Protein AF-A0A819JIV9-F1 (afdb_monomer_lite)

pLDDT: mean 81.27, std 14.87, range [26.72, 97.31]

Secondary structure (DSSP, 8-state):
------EEEEEES-GGGHHHHHHTT-SEEEETT-HHHHHHTTT-EEEEEE---S---HHHHHTTEEEEEEEEE-S--SSPPP--HHHHHHH--EEEE--S--HHHHHHHHHHHHHHT---------S-HHHHHHHHHHHHTT--SS-------SS---TTS-HHHHHHIIIIIHHHHHHHHHTT--TT-EEEEES--HHHHHHHHH--

Foldseek 3Di:
DQQQFAQEEEEECDPVCVVVLVVLPHPYYHHPVDPVRLVVQFQPFQEEEEADQEDDAVQSVLRNHHQQHEYEYAHHHPDDHDHDPVSCVPRVYHYYYFFFDDLVLLQVLLVLCQVQVPFQDEDEDDPDPVRVVVVVVCVVVCNGSHDYDDDDDPHDHPPSYDRRRSGVCRGLVRSLSVVCVVVVRINHGHYYYYPSSSNNSNCRSNRD

Radius of gyration: 17.16 Å; chains: 1; bounding box: 44×37×49 Å

Sequence (208 aa):
GVAMGAHVTVISTSESKRDDATKLGAKAFLVSKDAEQLKGAENSFDFIIDTVSAQHDVAAMINLLAFQGVYCMVGAPPKPAEIPSFVLLFKRPIITGSLIGGMKETQEMLDFCGKHEITCEIEKIEAIPEQINVAYDRTLKSDVKYRFVREYFICKVPKNLPLDAAAPLLCAGITTYSPLRQHNVGKNTYMGVIGLGHMAVKFGVAMG

Structure (mmCIF, N/CA/C/O backbone):
data_AF-A0A819JIV9-F1
#
_entry.id   AF-A0A819JIV9-F1
#
loop_
_atom_site.group_PDB
_atom_site.id
_atom_site.type_symbol
_atom_site.label_atom_id
_atom_site.label_alt_id
_atom_site.label_comp_id
_atom_site.label_asym_id
_atom_site.label_entity_id
_atom_site.label_seq_id
_atom_site.pdbx_PDB_ins_code
_atom_site.Cartn_x
_atom_site.Cartn_y
_atom_site.Cartn_z
_atom_site.occupancy
_atom_site.B_iso_or_equiv
_atom_site.auth_seq_id
_atom_site.auth_comp_id
_atom_site.auth_asym_id
_atom_site.auth_atom_id
_atom_site.pdbx_PDB_model_num
ATOM 1 N N . GLY A 1 1 ? -12.177 -1.157 -19.712 1.00 26.72 1 GLY A N 1
ATOM 2 C CA . GLY A 1 1 ? -13.427 -1.454 -18.983 1.00 26.72 1 GLY A CA 1
ATOM 3 C C . GLY A 1 1 ? -13.182 -1.165 -17.524 1.00 26.72 1 GLY A C 1
ATOM 4 O O . GLY A 1 1 ? -12.170 -1.624 -17.020 1.00 26.72 1 GLY A O 1
ATOM 5 N N . VAL A 1 2 ? -14.012 -0.330 -16.901 1.00 27.16 2 VAL A N 1
ATOM 6 C CA . VAL A 1 2 ? -13.810 0.185 -15.536 1.00 27.16 2 VAL A CA 1
ATOM 7 C C . VAL A 1 2 ? -13.791 -0.992 -14.550 1.00 27.16 2 VAL A C 1
ATOM 9 O O . VAL A 1 2 ? -14.829 -1.610 -14.331 1.00 27.16 2 VAL A O 1
ATOM 12 N N . ALA A 1 3 ? -12.615 -1.347 -14.023 1.00 35.81 3 ALA A N 1
ATOM 13 C CA . ALA A 1 3 ? -12.489 -2.328 -12.947 1.00 35.81 3 ALA A CA 1
ATOM 14 C C . ALA A 1 3 ? -13.074 -1.703 -11.672 1.00 35.81 3 ALA A C 1
ATOM 16 O O . ALA A 1 3 ? -12.710 -0.585 -11.306 1.00 35.81 3 ALA A O 1
ATOM 17 N N . MET A 1 4 ? -14.050 -2.367 -11.059 1.00 48.34 4 MET A N 1
ATOM 18 C CA . MET A 1 4 ? -14.807 -1.856 -9.913 1.00 48.34 4 MET A CA 1
ATOM 19 C C . MET A 1 4 ? -14.443 -2.657 -8.658 1.00 48.34 4 MET A C 1
ATOM 21 O O . MET A 1 4 ? -15.330 -3.163 -7.966 1.00 48.34 4 MET A O 1
ATOM 25 N N . GLY A 1 5 ? -13.140 -2.732 -8.370 1.00 67.31 5 GLY A N 1
ATOM 26 C CA . GLY A 1 5 ? -12.563 -3.293 -7.151 1.00 67.31 5 GLY A CA 1
ATOM 27 C C . GLY A 1 5 ? -12.555 -2.326 -5.975 1.00 67.31 5 GLY A C 1
ATOM 28 O O . GLY A 1 5 ? -13.180 -1.265 -6.045 1.00 67.31 5 GLY A O 1
ATOM 29 N N . ALA A 1 6 ? -11.920 -2.748 -4.878 1.00 80.44 6 ALA A N 1
ATOM 30 C CA . ALA A 1 6 ? -11.956 -2.182 -3.525 1.00 80.44 6 ALA A CA 1
ATOM 31 C C . ALA A 1 6 ? -12.114 -0.649 -3.431 1.00 80.44 6 ALA A C 1
ATOM 33 O O . ALA A 1 6 ? -11.694 0.133 -4.290 1.00 80.44 6 ALA A O 1
ATOM 34 N N . HIS A 1 7 ? -12.687 -0.173 -2.327 1.00 89.69 7 HIS A N 1
ATOM 35 C CA . HIS A 1 7 ? -12.694 1.254 -2.018 1.00 89.69 7 HIS A CA 1
ATOM 36 C C . HIS A 1 7 ? -11.301 1.683 -1.546 1.00 89.69 7 HIS A C 1
ATOM 38 O O . HIS A 1 7 ? -11.017 1.675 -0.352 1.00 89.69 7 HIS A O 1
ATOM 44 N N . VAL A 1 8 ? -10.427 2.009 -2.505 1.00 92.94 8 VAL A N 1
ATOM 45 C CA . VAL A 1 8 ? -9.032 2.384 -2.245 1.00 92.94 8 VAL A CA 1
ATOM 46 C C . VAL A 1 8 ? -8.922 3.860 -1.861 1.00 92.94 8 VAL A C 1
ATOM 48 O O . VAL A 1 8 ? -9.283 4.742 -2.646 1.00 92.94 8 VAL A O 1
ATOM 51 N N . THR A 1 9 ? -8.349 4.114 -0.687 1.00 95.44 9 THR A N 1
ATOM 52 C CA . THR A 1 9 ? -7.957 5.437 -0.195 1.00 95.44 9 THR A CA 1
ATOM 53 C C . THR A 1 9 ? -6.444 5.495 -0.035 1.00 95.44 9 THR A C 1
ATOM 55 O O . THR A 1 9 ? -5.857 4.661 0.652 1.00 95.44 9 THR A O 1
ATOM 58 N N . VAL A 1 10 ? -5.801 6.500 -0.626 1.00 95.50 10 VAL A N 1
ATOM 59 C CA . VAL A 1 10 ? -4.365 6.745 -0.418 1.00 95.50 10 VAL A CA 1
ATOM 60 C C . VAL A 1 10 ? -4.167 7.670 0.780 1.00 95.50 10 VAL A C 1
ATOM 62 O O . VAL A 1 10 ? -4.806 8.712 0.880 1.00 95.50 10 VAL A O 1
ATOM 65 N N . ILE A 1 11 ? -3.263 7.302 1.681 1.00 95.50 11 ILE A N 1
ATOM 66 C CA . ILE A 1 11 ? -2.904 8.049 2.884 1.00 95.50 11 ILE A CA 1
ATOM 67 C C . ILE A 1 11 ? -1.451 8.499 2.733 1.00 95.50 11 ILE A C 1
ATOM 69 O O . ILE A 1 11 ? -0.533 7.686 2.611 1.00 95.50 11 ILE A O 1
ATOM 73 N N . SER A 1 12 ? -1.216 9.809 2.719 1.00 93.31 12 SER A N 1
ATOM 74 C CA . SER A 1 12 ? 0.105 10.377 2.436 1.00 93.31 12 SER A CA 1
ATOM 75 C C . SER A 1 12 ? 0.382 11.616 3.279 1.00 93.31 12 SER A C 1
ATOM 77 O O . SER A 1 12 ? -0.518 12.366 3.633 1.00 93.31 12 SER A O 1
ATOM 79 N N . THR A 1 13 ? 1.655 11.882 3.564 1.00 89.81 13 THR A N 1
ATOM 80 C CA . THR A 1 13 ? 2.088 13.102 4.263 1.00 89.81 13 THR A CA 1
ATOM 81 C C . THR A 1 13 ? 2.032 14.358 3.391 1.00 89.81 13 THR A C 1
ATOM 83 O O . THR A 1 13 ? 2.042 15.467 3.928 1.00 89.81 13 THR A O 1
ATOM 86 N N . SER A 1 14 ? 2.029 14.201 2.064 1.00 86.88 14 SER A N 1
ATOM 87 C CA . SER A 1 14 ? 2.108 15.295 1.090 1.00 86.88 14 SER A CA 1
ATOM 88 C C . SER A 1 14 ? 0.852 15.358 0.234 1.00 86.88 14 SER A C 1
ATOM 90 O O . SER A 1 14 ? 0.579 14.417 -0.512 1.00 86.88 14 SER A O 1
ATOM 92 N N . GLU A 1 15 ? 0.164 16.498 0.278 1.00 90.00 15 GLU A N 1
ATOM 93 C CA . GLU A 1 15 ? -1.023 16.801 -0.535 1.00 90.00 15 GLU A CA 1
ATOM 94 C C . GLU A 1 15 ? -0.735 16.776 -2.044 1.00 90.00 15 GLU A C 1
ATOM 96 O O . GLU A 1 15 ? -1.579 16.371 -2.837 1.00 90.00 15 GLU A O 1
ATOM 101 N N . SER A 1 16 ? 0.498 17.102 -2.446 1.00 88.50 16 SER A N 1
ATOM 102 C CA . SER A 1 16 ? 0.942 17.080 -3.848 1.00 88.50 16 SER A CA 1
ATOM 103 C C . SER A 1 16 ? 0.795 15.718 -4.537 1.00 88.50 16 SER A C 1
ATOM 105 O O . SER A 1 16 ? 0.851 15.638 -5.760 1.00 88.50 16 SER A O 1
ATOM 107 N N . LYS A 1 17 ? 0.604 14.640 -3.769 1.00 87.19 17 LYS A N 1
ATOM 108 C CA . LYS A 1 17 ? 0.394 13.284 -4.284 1.00 87.19 17 LYS A CA 1
ATOM 109 C C . LYS A 1 17 ? -1.076 12.961 -4.582 1.00 87.19 17 LYS A C 1
ATOM 111 O O . LYS A 1 17 ? -1.341 11.871 -5.083 1.00 87.19 17 LYS A O 1
ATOM 116 N N . ARG A 1 18 ? -2.023 13.866 -4.299 1.00 90.75 18 ARG A N 1
ATOM 117 C CA . ARG A 1 18 ? -3.460 13.643 -4.535 1.00 90.75 18 ARG A CA 1
ATOM 118 C C . ARG A 1 18 ? -3.775 13.413 -6.009 1.00 90.75 18 ARG A C 1
ATOM 120 O O . ARG A 1 18 ? -4.504 12.477 -6.335 1.00 90.75 18 ARG A O 1
ATOM 127 N N . ASP A 1 19 ? -3.201 14.223 -6.892 1.00 89.19 19 ASP A N 1
ATOM 128 C CA . ASP A 1 19 ? -3.430 14.100 -8.335 1.00 89.19 19 ASP A CA 1
ATOM 129 C C . ASP A 1 19 ? -2.905 12.766 -8.864 1.00 89.19 19 ASP A C 1
ATOM 131 O O . ASP A 1 19 ? -3.589 12.086 -9.628 1.00 89.19 19 ASP A O 1
ATOM 135 N N . ASP A 1 20 ? -1.715 12.359 -8.418 1.00 86.81 20 ASP A N 1
ATOM 136 C CA . ASP A 1 20 ? -1.125 11.074 -8.793 1.00 86.81 20 ASP A CA 1
ATOM 137 C C . ASP A 1 20 ? -1.971 9.907 -8.245 1.00 86.81 20 ASP A C 1
ATOM 139 O O . ASP A 1 20 ? -2.304 8.992 -8.993 1.00 86.81 20 ASP A O 1
ATOM 143 N N . ALA A 1 21 ? -2.434 9.969 -6.991 1.00 88.12 21 ALA A N 1
ATOM 144 C CA . ALA A 1 21 ? -3.354 8.974 -6.427 1.00 88.12 21 ALA A CA 1
ATOM 145 C C . ALA A 1 21 ? -4.675 8.869 -7.213 1.00 88.12 21 ALA A C 1
ATOM 147 O O . ALA A 1 21 ? -5.162 7.768 -7.471 1.00 88.12 21 ALA A O 1
ATOM 148 N N . THR A 1 22 ? -5.226 10.008 -7.636 1.00 88.38 22 THR A N 1
ATOM 149 C CA . THR A 1 22 ? -6.463 10.070 -8.427 1.00 88.38 22 THR A CA 1
ATOM 150 C C . THR A 1 22 ? -6.258 9.467 -9.817 1.00 88.38 22 THR A C 1
ATOM 152 O O . THR A 1 22 ? -7.072 8.661 -10.261 1.00 88.38 22 THR A O 1
ATOM 155 N N . LYS A 1 23 ? -5.138 9.777 -10.487 1.00 87.62 23 LYS A N 1
ATOM 156 C CA . LYS A 1 23 ? -4.770 9.179 -11.786 1.00 87.62 23 LYS A CA 1
ATOM 157 C C . LYS A 1 23 ? -4.620 7.661 -11.710 1.00 87.62 23 LYS A C 1
ATOM 159 O O . LYS A 1 23 ? -4.941 6.969 -12.670 1.00 87.62 23 LYS A O 1
ATOM 164 N N . LEU A 1 24 ? -4.158 7.147 -10.571 1.00 85.69 24 LEU A N 1
ATOM 165 C CA . LEU A 1 24 ? -4.019 5.712 -10.313 1.00 85.69 24 LEU A CA 1
ATOM 166 C C . LEU A 1 24 ? -5.352 5.020 -9.982 1.00 85.69 24 LEU A C 1
ATOM 168 O O . LEU A 1 24 ? -5.383 3.794 -9.890 1.00 85.69 24 LEU A O 1
ATOM 172 N N . GLY A 1 25 ? -6.440 5.779 -9.821 1.00 87.06 25 GLY A N 1
ATOM 173 C CA . GLY A 1 25 ? -7.787 5.259 -9.582 1.00 87.06 25 GLY A CA 1
ATOM 174 C C . GLY A 1 25 ? -8.211 5.194 -8.113 1.00 87.06 25 GLY A C 1
ATOM 175 O O . GLY A 1 25 ? -9.223 4.561 -7.813 1.00 87.06 25 GLY A O 1
ATOM 176 N N . ALA A 1 26 ? -7.480 5.829 -7.188 1.00 89.00 26 ALA A N 1
ATOM 177 C CA . ALA A 1 26 ? -7.925 5.933 -5.798 1.00 89.00 26 ALA A CA 1
ATOM 178 C C . ALA A 1 26 ? -9.250 6.714 -5.709 1.00 89.00 26 ALA A C 1
ATOM 180 O O . ALA A 1 26 ? -9.409 7.760 -6.338 1.00 89.00 26 ALA A O 1
ATOM 181 N N . LYS A 1 27 ? -10.199 6.221 -4.903 1.00 90.69 27 LYS A N 1
ATOM 182 C CA . LYS A 1 27 ? -11.513 6.862 -4.710 1.00 90.69 27 LYS A CA 1
ATOM 183 C C . LYS A 1 27 ? -11.459 8.013 -3.706 1.00 90.69 27 LYS A C 1
ATOM 185 O O . LYS A 1 27 ? -12.320 8.887 -3.736 1.00 90.69 27 LYS A O 1
ATOM 190 N N . ALA A 1 28 ? -10.475 7.998 -2.811 1.00 93.25 28 ALA A N 1
ATOM 191 C CA . ALA A 1 28 ? -10.265 9.037 -1.815 1.00 93.25 28 ALA A CA 1
ATOM 192 C C . ALA A 1 28 ? -8.776 9.209 -1.491 1.00 93.25 28 ALA A C 1
ATOM 194 O O . ALA A 1 28 ? -7.935 8.364 -1.815 1.00 93.25 28 ALA A O 1
ATOM 195 N N . PHE A 1 29 ? -8.455 10.318 -0.829 1.00 95.38 29 PHE A N 1
ATOM 196 C CA . PHE A 1 29 ? -7.100 10.636 -0.400 1.00 95.38 29 PHE A CA 1
ATOM 197 C C . PHE A 1 29 ? -7.125 11.385 0.933 1.00 95.38 29 PHE A C 1
ATOM 199 O O . PHE A 1 29 ? -7.877 12.354 1.071 1.00 95.38 29 PHE A O 1
ATOM 206 N N . LEU A 1 30 ? -6.286 10.944 1.873 1.00 95.12 30 LEU A N 1
ATOM 207 C CA . LEU A 1 30 ? -6.145 11.496 3.218 1.00 95.12 30 LEU A CA 1
ATOM 208 C C . LEU A 1 30 ? -4.728 12.022 3.448 1.00 95.12 30 LEU A C 1
ATOM 210 O O . LEU A 1 30 ? -3.737 11.356 3.128 1.00 95.12 30 LEU A O 1
ATOM 214 N N . VAL A 1 31 ? -4.636 13.195 4.071 1.00 94.75 31 VAL A N 1
ATOM 215 C CA . VAL A 1 31 ? -3.357 13.760 4.508 1.00 94.75 31 VAL A CA 1
ATOM 216 C C . VAL A 1 31 ? -3.043 13.278 5.917 1.00 94.75 31 VAL A C 1
ATOM 218 O O . VAL A 1 31 ? -3.708 13.656 6.872 1.00 94.75 31 VAL A O 1
ATOM 221 N N . SER A 1 32 ? -1.976 12.499 6.089 1.00 91.00 32 SER A N 1
ATOM 222 C CA . SER A 1 32 ? -1.628 11.911 7.393 1.00 91.00 32 SER A CA 1
ATOM 223 C C . SER A 1 32 ? -1.139 12.924 8.438 1.00 91.00 32 SER A C 1
ATOM 225 O O . SER A 1 32 ? -0.938 12.568 9.592 1.00 91.00 32 SER A O 1
ATOM 227 N N . LYS A 1 33 ? -0.884 14.175 8.038 1.00 90.88 33 LYS A N 1
ATOM 228 C CA . LYS A 1 33 ? -0.558 15.289 8.946 1.00 90.88 33 LYS A CA 1
ATOM 229 C C . LYS A 1 33 ? -1.796 16.068 9.395 1.00 90.88 33 LYS A C 1
ATOM 231 O O . LYS A 1 33 ? -1.686 16.896 10.293 1.00 90.88 33 LYS A O 1
ATOM 236 N N . ASP A 1 34 ? -2.938 15.837 8.755 1.00 92.56 34 ASP A N 1
ATOM 237 C CA . ASP A 1 34 ? -4.196 16.496 9.071 1.00 92.56 34 ASP A CA 1
ATOM 238 C C . ASP A 1 34 ? -4.963 15.649 10.096 1.00 92.56 34 ASP A C 1
ATOM 240 O O . ASP A 1 34 ? -5.514 14.589 9.786 1.00 92.56 34 ASP A O 1
ATOM 244 N N . ALA A 1 35 ? -4.958 16.112 11.345 1.00 91.25 35 ALA A N 1
ATOM 245 C CA . ALA A 1 35 ? -5.590 15.409 12.454 1.00 91.25 35 ALA A CA 1
ATOM 246 C C . ALA A 1 35 ? -7.120 15.326 12.316 1.00 91.25 35 ALA A C 1
ATOM 248 O O . ALA A 1 35 ? -7.713 14.362 12.799 1.00 91.25 35 ALA A O 1
ATOM 249 N N . GLU A 1 36 ? -7.764 16.295 11.658 1.00 93.94 36 GLU A N 1
ATOM 250 C CA . GLU A 1 36 ? -9.215 16.275 11.454 1.00 93.94 36 GLU A CA 1
ATOM 251 C C . GLU A 1 36 ? -9.597 15.216 10.422 1.00 93.94 36 GLU A C 1
ATOM 253 O O . GLU A 1 36 ? -10.515 14.428 10.661 1.00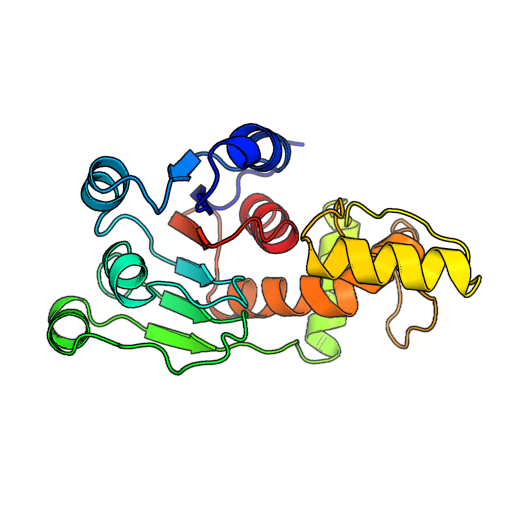 93.94 36 GLU A O 1
ATOM 258 N N . GLN A 1 37 ? -8.840 15.126 9.322 1.00 93.19 37 GLN A N 1
ATOM 259 C CA . GLN A 1 37 ? -9.029 14.075 8.318 1.00 93.19 37 GLN A CA 1
ATOM 260 C C . GLN A 1 37 ? -8.802 12.676 8.897 1.00 93.19 37 GLN A C 1
ATOM 262 O O . GLN A 1 37 ? -9.600 11.775 8.640 1.00 93.19 37 GLN A O 1
ATOM 267 N N . LEU A 1 38 ? -7.744 12.486 9.695 1.00 93.69 38 LEU A N 1
ATOM 268 C CA . LEU A 1 38 ? -7.478 11.195 10.334 1.00 93.69 38 LEU A CA 1
ATOM 269 C C . LEU A 1 38 ? -8.578 10.809 11.322 1.00 93.69 38 LEU A C 1
ATOM 271 O O . LEU A 1 38 ? -9.056 9.678 11.285 1.00 93.69 38 LEU A O 1
ATOM 275 N N . LYS A 1 39 ? -9.025 11.752 12.155 1.00 92.94 39 LYS A N 1
ATOM 276 C CA . LYS A 1 39 ? -10.111 11.516 13.109 1.00 92.94 39 LYS A CA 1
ATOM 277 C C . LYS A 1 39 ? -11.427 11.177 12.405 1.00 92.94 39 LYS A C 1
ATOM 279 O O . LYS A 1 39 ? -12.148 10.286 12.842 1.00 92.94 39 LYS A O 1
ATOM 284 N N . GLY A 1 40 ? -11.732 11.856 11.298 1.00 94.12 40 GLY A N 1
ATOM 285 C CA . GLY A 1 40 ? -12.918 11.575 10.484 1.00 94.12 40 GLY A CA 1
ATOM 286 C C . GLY A 1 40 ? -12.892 10.209 9.789 1.00 94.12 40 GLY A C 1
ATOM 287 O O . GLY A 1 40 ? -13.949 9.698 9.430 1.00 94.12 40 GLY A O 1
ATOM 288 N N . ALA A 1 41 ? -11.709 9.614 9.624 1.00 95.38 41 ALA A N 1
ATOM 289 C CA . ALA A 1 41 ? -11.501 8.320 8.976 1.00 95.38 41 ALA A CA 1
ATOM 290 C C . ALA A 1 41 ? -11.254 7.164 9.967 1.00 95.38 41 ALA A C 1
ATOM 292 O O . ALA A 1 41 ? -10.893 6.058 9.555 1.00 95.38 41 ALA A O 1
ATOM 293 N N . GLU A 1 42 ? -11.436 7.384 11.272 1.00 94.69 42 GLU A N 1
ATOM 294 C CA . GLU A 1 42 ? -11.333 6.313 12.264 1.00 94.69 42 GLU A CA 1
ATOM 295 C C . GLU A 1 42 ? -12.323 5.181 11.960 1.00 94.69 42 GLU A C 1
ATOM 297 O O . GLU A 1 42 ? -13.469 5.412 11.573 1.00 94.69 42 GLU A O 1
ATOM 302 N N . ASN A 1 43 ? -11.891 3.936 12.169 1.00 94.94 43 ASN A N 1
ATOM 303 C CA . ASN A 1 43 ? -12.716 2.738 11.968 1.00 94.94 43 ASN A CA 1
ATOM 304 C C . ASN A 1 43 ? -13.266 2.546 10.541 1.00 94.94 43 ASN A C 1
ATOM 306 O O . ASN A 1 43 ? -14.272 1.863 10.370 1.00 94.94 43 ASN A O 1
ATOM 310 N N . SER A 1 44 ? -12.626 3.135 9.529 1.00 95.25 44 SER A N 1
ATOM 311 C CA . SER A 1 44 ? -13.151 3.171 8.157 1.00 95.25 44 SER A CA 1
ATOM 312 C C . SER A 1 44 ? -12.535 2.134 7.213 1.00 95.25 44 SER A C 1
ATOM 314 O O . SER A 1 44 ? -13.034 1.972 6.102 1.00 95.25 44 SER A O 1
ATOM 316 N N . PHE A 1 45 ? -11.459 1.447 7.613 1.00 96.69 45 PHE A N 1
ATOM 317 C CA . PHE A 1 45 ? -10.732 0.521 6.734 1.00 96.69 45 PHE A CA 1
ATOM 318 C C . PHE A 1 45 ? -10.749 -0.918 7.241 1.00 96.69 45 PHE A C 1
ATOM 320 O O . PHE A 1 45 ? -10.374 -1.188 8.381 1.00 96.69 45 PHE A O 1
ATOM 327 N N . ASP A 1 46 ? -11.098 -1.854 6.363 1.00 96.00 46 ASP A N 1
ATOM 328 C CA . ASP A 1 46 ? -11.005 -3.293 6.628 1.00 96.00 46 ASP A CA 1
ATOM 329 C C . ASP A 1 46 ? -9.565 -3.794 6.472 1.00 96.00 46 ASP A C 1
ATOM 331 O O . ASP A 1 46 ? -9.139 -4.738 7.138 1.00 96.00 46 ASP A O 1
ATOM 335 N N . PHE A 1 47 ? -8.804 -3.163 5.576 1.00 96.00 47 PHE A N 1
ATOM 336 C CA . PHE A 1 47 ? -7.440 -3.550 5.246 1.00 96.00 47 PHE A CA 1
ATOM 337 C C . PHE A 1 47 ? -6.586 -2.311 4.983 1.00 96.00 47 PHE A C 1
ATOM 339 O O . PHE A 1 47 ? -6.968 -1.425 4.224 1.00 96.00 47 PHE A O 1
ATOM 346 N N . ILE A 1 48 ? -5.403 -2.254 5.580 1.00 97.25 48 ILE A N 1
ATOM 347 C CA . ILE A 1 48 ? -4.398 -1.229 5.321 1.00 97.25 48 ILE A CA 1
ATOM 348 C C . ILE A 1 48 ? -3.112 -1.919 4.883 1.00 97.25 48 ILE A C 1
ATOM 350 O O . ILE A 1 48 ? -2.621 -2.804 5.579 1.00 97.25 48 ILE A O 1
ATOM 354 N N . ILE A 1 49 ? -2.552 -1.486 3.752 1.00 95.88 49 ILE A N 1
ATOM 355 C CA . ILE A 1 49 ? -1.192 -1.843 3.341 1.00 95.88 49 ILE A CA 1
ATOM 356 C C . ILE A 1 49 ? -0.261 -0.651 3.516 1.00 95.88 49 ILE A C 1
ATOM 358 O O . ILE A 1 49 ? -0.468 0.427 2.952 1.00 95.88 49 ILE A O 1
ATOM 362 N N . ASP A 1 50 ? 0.783 -0.864 4.300 1.00 95.69 50 ASP A N 1
ATOM 363 C CA . ASP A 1 50 ? 1.772 0.143 4.629 1.00 95.69 50 ASP A CA 1
ATOM 364 C C . ASP A 1 50 ? 3.049 -0.061 3.822 1.00 95.69 50 ASP A C 1
ATOM 366 O O . ASP A 1 50 ? 3.807 -1.011 4.036 1.00 95.69 50 ASP A O 1
ATOM 370 N N . THR A 1 51 ? 3.276 0.856 2.882 1.00 93.31 51 THR A N 1
ATOM 371 C CA . THR A 1 51 ? 4.416 0.826 1.960 1.00 93.31 51 THR A CA 1
ATOM 372 C C . THR A 1 51 ? 5.556 1.760 2.375 1.00 93.31 51 THR A C 1
ATOM 374 O O . THR A 1 51 ? 6.524 1.931 1.629 1.00 93.31 51 THR A O 1
ATOM 377 N N . VAL A 1 52 ? 5.473 2.391 3.550 1.00 91.81 52 VAL A N 1
ATOM 378 C CA . VAL A 1 52 ? 6.421 3.424 3.971 1.00 91.81 52 VAL A CA 1
ATOM 379 C C . VAL A 1 52 ? 7.655 2.799 4.621 1.00 91.81 52 VAL A C 1
ATOM 381 O O . VAL A 1 52 ? 7.577 2.094 5.618 1.00 91.81 52 VAL A O 1
ATOM 384 N N . SER A 1 53 ? 8.835 3.099 4.071 1.00 86.75 53 SER A N 1
ATOM 385 C CA . SER A 1 53 ? 10.129 2.652 4.628 1.00 86.75 53 SER A CA 1
ATOM 386 C C . SER A 1 53 ? 10.825 3.713 5.494 1.00 86.75 53 SER A C 1
ATOM 388 O O . SER A 1 53 ? 11.908 3.486 6.020 1.00 86.75 53 SER A O 1
ATOM 390 N N . ALA A 1 54 ? 10.217 4.890 5.645 1.00 88.50 54 ALA A N 1
ATOM 391 C CA . ALA A 1 54 ? 10.659 5.915 6.584 1.00 88.50 54 ALA A CA 1
ATOM 392 C C . ALA A 1 54 ? 9.938 5.764 7.932 1.00 88.50 54 ALA A C 1
ATOM 394 O O . ALA A 1 54 ? 8.860 5.170 8.010 1.00 88.50 54 ALA A O 1
ATOM 395 N N . GLN A 1 55 ? 10.504 6.347 8.992 1.00 88.88 55 GLN A N 1
ATOM 396 C CA . GLN A 1 55 ? 9.819 6.395 10.282 1.00 88.88 55 GLN A CA 1
ATOM 397 C C . GLN A 1 55 ? 8.498 7.160 10.154 1.00 88.88 55 GLN A C 1
ATOM 399 O O . GLN A 1 55 ? 8.476 8.284 9.648 1.00 88.88 55 GLN A O 1
ATOM 404 N N . HIS A 1 56 ? 7.417 6.566 10.648 1.00 91.50 56 HIS A N 1
ATOM 405 C CA . HIS A 1 56 ? 6.094 7.175 10.677 1.00 91.50 56 HIS A CA 1
ATOM 406 C C . HIS A 1 56 ? 5.268 6.616 11.848 1.00 91.50 56 HIS A C 1
ATOM 408 O O . HIS A 1 56 ? 5.686 5.669 12.518 1.00 91.50 56 HIS A O 1
ATOM 414 N N . ASP A 1 57 ? 4.127 7.245 12.127 1.00 91.94 57 ASP A N 1
ATOM 415 C CA . ASP A 1 57 ? 3.263 6.907 13.261 1.00 91.94 57 ASP A CA 1
ATOM 416 C C . ASP A 1 57 ? 2.306 5.759 12.906 1.00 91.94 57 ASP A C 1
ATOM 418 O O . ASP A 1 57 ? 1.196 5.970 12.418 1.00 91.94 57 ASP A O 1
ATOM 422 N N . VAL A 1 58 ? 2.758 4.528 13.140 1.00 92.75 58 VAL A N 1
ATOM 423 C CA . VAL A 1 58 ? 1.962 3.312 12.915 1.00 92.75 58 VAL A CA 1
ATOM 424 C C . VAL A 1 58 ? 0.745 3.258 13.848 1.00 92.75 58 VAL A C 1
ATOM 426 O O . VAL A 1 58 ? -0.320 2.794 13.443 1.00 92.75 58 VAL A O 1
ATOM 429 N N . ALA A 1 59 ? 0.854 3.774 15.076 1.00 91.31 59 ALA A N 1
ATOM 430 C CA . ALA A 1 59 ? -0.235 3.759 16.049 1.00 91.31 59 ALA A CA 1
ATOM 431 C C . ALA A 1 59 ? -1.437 4.585 15.567 1.00 91.31 59 ALA A C 1
ATOM 433 O O . ALA A 1 59 ? -2.577 4.115 15.631 1.00 91.31 59 ALA A O 1
ATOM 434 N N . ALA A 1 60 ? -1.186 5.780 15.023 1.00 92.38 60 ALA A N 1
ATOM 435 C CA . ALA A 1 60 ? -2.222 6.606 14.408 1.00 92.38 60 ALA A CA 1
ATOM 436 C C . ALA A 1 60 ? -2.906 5.886 13.237 1.00 92.38 60 ALA A C 1
ATOM 438 O O . ALA A 1 60 ? -4.125 5.953 13.094 1.00 92.38 60 ALA A O 1
ATOM 439 N N . MET A 1 61 ? -2.142 5.153 12.427 1.00 94.62 61 MET A N 1
ATOM 440 C CA . MET A 1 61 ? -2.684 4.447 11.267 1.00 94.62 61 MET A CA 1
ATOM 441 C C . MET A 1 61 ? -3.531 3.228 11.656 1.00 94.62 61 MET A C 1
ATOM 443 O O . MET A 1 61 ? -4.573 2.991 11.048 1.00 94.62 61 MET A O 1
ATOM 447 N N . ILE A 1 62 ? -3.159 2.488 12.707 1.00 94.50 62 ILE A N 1
ATOM 448 C CA . ILE A 1 62 ? -3.972 1.374 13.231 1.00 94.50 62 ILE A CA 1
ATOM 449 C C . ILE A 1 62 ? -5.339 1.880 13.729 1.00 94.50 62 ILE A C 1
ATOM 451 O O . ILE A 1 62 ? -6.339 1.171 13.618 1.00 94.50 62 ILE A O 1
ATOM 455 N N . ASN A 1 63 ? -5.438 3.122 14.217 1.00 94.19 63 ASN A N 1
ATOM 456 C CA . ASN A 1 63 ? -6.729 3.699 14.613 1.00 94.19 63 ASN A CA 1
ATOM 457 C C . ASN A 1 63 ? -7.692 3.927 13.439 1.00 94.19 63 ASN A C 1
ATOM 459 O O . ASN A 1 63 ? -8.902 4.020 13.654 1.00 94.19 63 ASN A O 1
ATOM 463 N N . LEU A 1 64 ? -7.203 3.935 12.203 1.00 96.25 64 LEU A N 1
ATOM 464 C CA . LEU A 1 64 ? -8.058 4.018 11.023 1.00 96.25 64 LEU A CA 1
ATOM 465 C C . LEU A 1 64 ? -8.739 2.677 10.707 1.00 96.25 64 LEU A C 1
ATOM 467 O O . LEU A 1 64 ? -9.777 2.656 10.046 1.00 96.25 64 LEU A O 1
ATOM 471 N N . LEU A 1 65 ? -8.207 1.559 11.214 1.00 96.69 65 LEU A N 1
ATOM 472 C CA . LEU A 1 65 ? -8.810 0.245 11.012 1.00 96.69 65 LEU A CA 1
ATOM 473 C C . LEU A 1 65 ? -10.152 0.114 11.724 1.00 96.69 65 LEU A C 1
ATOM 475 O O . LEU A 1 65 ? -10.304 0.513 12.887 1.00 96.69 65 LEU A O 1
ATOM 479 N N . ALA A 1 66 ? -11.096 -0.499 11.015 1.00 96.38 66 ALA A N 1
ATOM 480 C CA . ALA A 1 66 ? -12.334 -1.035 11.548 1.00 96.38 66 ALA A CA 1
ATOM 481 C C . ALA A 1 66 ? -12.062 -2.182 12.538 1.00 96.38 66 ALA A C 1
ATOM 483 O O . ALA A 1 66 ? -10.944 -2.696 12.662 1.00 96.38 66 ALA A O 1
ATOM 484 N N . PHE A 1 67 ? -13.100 -2.595 13.265 1.00 95.06 67 PHE A N 1
ATOM 485 C CA . PHE A 1 67 ? -13.024 -3.746 14.162 1.00 95.06 67 PHE A CA 1
ATOM 486 C C . PHE A 1 67 ? -12.594 -5.006 13.394 1.00 95.06 67 PHE A C 1
ATOM 488 O O . PHE A 1 67 ? -13.196 -5.347 12.380 1.00 95.06 67 PHE A O 1
ATOM 495 N N . GLN A 1 68 ? -11.569 -5.702 13.892 1.00 95.06 68 GLN A N 1
ATOM 496 C CA . GLN A 1 68 ? -10.904 -6.838 13.236 1.00 95.06 68 GLN A CA 1
ATOM 497 C C . GLN A 1 68 ? -10.264 -6.527 11.872 1.00 95.06 68 GLN A C 1
ATOM 499 O O . GLN A 1 68 ? -9.966 -7.446 11.110 1.00 95.06 68 GLN A O 1
ATOM 504 N N . GLY A 1 69 ? -10.005 -5.250 11.579 1.00 95.56 69 GLY A N 1
ATOM 505 C CA . GLY A 1 69 ? -9.273 -4.847 10.385 1.00 95.56 69 GLY A CA 1
ATOM 506 C C . GLY A 1 69 ? -7.824 -5.344 10.380 1.00 95.56 69 GLY A C 1
ATOM 507 O O . GLY A 1 69 ? -7.233 -5.652 11.422 1.00 95.56 69 GLY A O 1
ATOM 508 N N . VAL A 1 70 ? -7.238 -5.409 9.188 1.00 97.31 70 VAL A N 1
ATOM 509 C CA . VAL A 1 70 ? -5.878 -5.910 8.959 1.00 97.31 70 VAL A CA 1
ATOM 510 C C . VAL A 1 70 ? -4.922 -4.753 8.680 1.00 97.31 70 VAL A C 1
ATOM 512 O O . VAL A 1 70 ? -5.147 -3.974 7.759 1.00 97.31 70 VAL A O 1
ATOM 515 N N . TYR A 1 71 ? -3.815 -4.684 9.417 1.00 97.19 71 TYR A N 1
ATOM 516 C CA . TYR A 1 71 ? -2.659 -3.847 9.099 1.00 97.19 71 TYR A CA 1
ATOM 517 C C . TYR A 1 71 ? -1.546 -4.724 8.521 1.00 97.19 71 TYR A C 1
ATOM 519 O O . TYR A 1 71 ? -0.973 -5.543 9.241 1.00 97.19 71 TYR A O 1
ATOM 527 N N . CYS A 1 72 ? -1.220 -4.562 7.241 1.00 96.25 72 CYS A N 1
ATOM 528 C CA . CYS A 1 72 ? -0.140 -5.285 6.582 1.00 96.25 72 CYS A CA 1
ATOM 529 C C . CYS A 1 72 ? 1.051 -4.364 6.310 1.00 96.25 72 CYS A C 1
ATOM 531 O O . CYS A 1 72 ? 0.983 -3.462 5.474 1.00 96.25 72 CYS A O 1
ATOM 533 N N . MET A 1 73 ? 2.159 -4.622 6.997 1.00 94.06 73 MET A N 1
ATOM 534 C CA . MET A 1 73 ? 3.412 -3.906 6.810 1.00 94.06 73 MET A CA 1
ATOM 535 C C . MET A 1 73 ? 4.245 -4.550 5.700 1.00 94.06 73 MET A C 1
ATOM 537 O O . MET A 1 73 ? 4.616 -5.722 5.779 1.00 94.06 73 MET A O 1
ATOM 541 N N . VAL A 1 74 ? 4.563 -3.764 4.674 1.00 92.75 74 VAL A N 1
ATOM 542 C CA . VAL A 1 74 ? 5.503 -4.158 3.611 1.00 92.75 74 VAL A CA 1
ATOM 543 C C . VAL A 1 74 ? 6.680 -3.187 3.481 1.00 92.75 74 VAL A C 1
ATOM 545 O O . VAL A 1 74 ? 7.694 -3.515 2.865 1.00 92.75 74 VAL A O 1
ATOM 548 N N . GLY A 1 75 ? 6.561 -1.990 4.063 1.00 88.19 75 GLY A N 1
ATOM 549 C CA . GLY A 1 75 ? 7.673 -1.074 4.284 1.00 88.19 75 GLY A CA 1
ATOM 550 C C . GLY A 1 75 ? 8.601 -1.544 5.408 1.00 88.19 75 GLY A C 1
ATOM 551 O O . GLY A 1 75 ? 8.198 -2.286 6.300 1.00 88.19 75 GLY A O 1
ATOM 552 N N . ALA A 1 76 ? 9.858 -1.100 5.363 1.00 88.38 76 ALA A N 1
ATOM 553 C CA . ALA A 1 76 ? 10.879 -1.463 6.346 1.00 88.38 76 ALA A CA 1
ATOM 554 C C . ALA A 1 76 ? 11.449 -0.209 7.040 1.00 88.38 76 ALA A C 1
ATOM 556 O O . ALA A 1 76 ? 12.519 0.267 6.652 1.00 88.38 76 ALA A O 1
ATOM 557 N N . PRO A 1 77 ? 10.739 0.373 8.028 1.00 88.00 77 PRO A N 1
ATOM 558 C CA . PRO A 1 77 ? 11.252 1.499 8.801 1.00 88.00 77 PRO A CA 1
ATOM 559 C C . PRO A 1 77 ? 12.456 1.093 9.675 1.00 88.00 77 PRO A C 1
ATOM 561 O O . PRO A 1 77 ? 12.535 -0.043 10.143 1.00 88.00 77 PRO A O 1
ATOM 564 N N . PRO A 1 78 ? 13.399 2.016 9.940 1.00 83.44 78 PRO A N 1
ATOM 565 C CA . PRO A 1 78 ? 14.637 1.703 10.657 1.00 83.44 78 PRO A CA 1
ATOM 566 C C . PRO A 1 78 ? 14.461 1.541 12.174 1.00 83.44 78 PRO A C 1
ATOM 568 O O . PRO A 1 78 ? 15.366 1.029 12.831 1.00 83.44 78 PRO A O 1
ATOM 571 N N . LYS A 1 79 ? 13.343 2.003 12.754 1.00 90.00 79 LYS A N 1
ATOM 572 C CA . LYS A 1 79 ? 13.034 1.824 14.180 1.00 90.00 79 LYS A CA 1
ATOM 573 C C . LYS A 1 79 ? 11.779 0.962 14.350 1.00 90.00 79 LYS A C 1
ATOM 575 O O . LYS A 1 79 ? 10.905 1.006 13.483 1.00 90.00 79 LYS A O 1
ATOM 580 N N . PRO A 1 80 ? 11.663 0.219 15.466 1.00 90.44 80 PRO A N 1
ATOM 581 C CA . PRO A 1 80 ? 10.454 -0.532 15.782 1.00 90.44 80 PRO A CA 1
ATOM 582 C C . PRO A 1 80 ? 9.207 0.357 15.813 1.00 90.44 80 PRO A C 1
ATOM 584 O O . PRO A 1 80 ? 9.264 1.510 16.244 1.00 90.44 80 PRO A O 1
ATOM 587 N N . ALA A 1 81 ? 8.082 -0.200 15.374 1.00 89.56 81 ALA A N 1
ATOM 588 C CA . ALA A 1 81 ? 6.781 0.440 15.488 1.00 89.56 81 ALA A CA 1
ATOM 589 C C . ALA A 1 81 ? 6.220 0.284 16.909 1.00 89.56 81 ALA A C 1
ATOM 591 O O . ALA A 1 81 ? 6.315 -0.789 17.508 1.00 89.56 81 ALA A O 1
ATOM 592 N N . GLU A 1 82 ? 5.598 1.339 17.429 1.00 90.81 82 GLU A N 1
ATOM 593 C CA . GLU A 1 82 ? 4.869 1.294 18.696 1.00 90.81 82 GLU A CA 1
ATOM 594 C C . GLU A 1 82 ? 3.416 0.877 18.448 1.00 90.81 82 GLU A C 1
ATOM 596 O O . GLU A 1 82 ? 2.738 1.426 17.580 1.00 90.81 82 GLU A O 1
ATOM 601 N N . ILE A 1 83 ? 2.933 -0.106 19.213 1.00 91.88 83 ILE A N 1
ATOM 602 C CA . ILE A 1 83 ? 1.576 -0.646 19.083 1.00 91.88 83 ILE A CA 1
ATOM 603 C C . ILE A 1 83 ? 0.833 -0.439 20.411 1.00 91.88 83 ILE A C 1
ATOM 605 O O . ILE A 1 83 ? 1.207 -1.051 21.415 1.00 91.88 83 ILE A O 1
ATOM 609 N N . PRO A 1 84 ? -0.230 0.389 20.454 1.00 89.88 84 PRO A N 1
ATOM 610 C CA . PRO A 1 84 ? -0.955 0.647 21.695 1.00 89.88 84 PRO A CA 1
ATOM 611 C C . PRO A 1 84 ? -1.802 -0.555 22.142 1.00 89.88 84 PRO A C 1
ATOM 613 O O . PRO A 1 84 ? -2.723 -0.979 21.440 1.00 89.88 84 PRO A O 1
ATOM 616 N N . SER A 1 85 ? -1.574 -1.057 23.360 1.00 93.50 85 SER A N 1
ATOM 617 C CA . SER A 1 85 ? -2.279 -2.236 23.895 1.00 93.50 85 SER A CA 1
ATOM 618 C C . SER A 1 85 ? -3.800 -2.072 23.955 1.00 93.50 85 SER A C 1
ATOM 620 O O . SER A 1 85 ? -4.532 -3.014 23.667 1.00 93.50 85 SER A O 1
ATOM 622 N N . PHE A 1 86 ? -4.305 -0.879 24.284 1.00 91.88 86 PHE A N 1
ATOM 623 C CA . PHE A 1 86 ? -5.752 -0.639 24.314 1.00 91.88 86 PHE A CA 1
ATOM 624 C C . PHE A 1 86 ? -6.390 -0.765 22.930 1.00 91.88 86 PHE A C 1
ATOM 626 O O . PHE A 1 86 ? -7.483 -1.314 22.810 1.00 91.88 86 PHE A O 1
ATOM 633 N N . VAL A 1 87 ? -5.693 -0.338 21.875 1.00 90.06 87 VAL A N 1
ATOM 634 C CA . VAL A 1 87 ? -6.177 -0.501 20.500 1.00 90.06 87 VAL A CA 1
ATOM 635 C C . VAL A 1 87 ? -6.261 -1.986 20.147 1.00 90.06 87 VAL A C 1
ATOM 637 O O . VAL A 1 87 ? -7.257 -2.415 19.568 1.00 90.06 87 VAL A O 1
ATOM 640 N N . LEU A 1 88 ? -5.287 -2.797 20.579 1.00 92.88 88 LEU A N 1
ATOM 641 C CA . LEU A 1 88 ? -5.338 -4.251 20.401 1.00 92.88 88 LEU A CA 1
ATOM 642 C C . LEU A 1 88 ? -6.545 -4.885 21.103 1.00 92.88 88 LEU A C 1
ATOM 644 O O . LEU A 1 88 ? -7.248 -5.695 20.502 1.00 92.88 88 LEU A O 1
ATOM 648 N N . LEU A 1 89 ? -6.802 -4.496 22.354 1.00 93.94 89 LEU A N 1
ATOM 649 C CA . LEU A 1 89 ? -7.891 -5.048 23.161 1.00 93.94 89 LEU A CA 1
ATOM 650 C C . LEU A 1 89 ? -9.273 -4.683 22.604 1.00 93.94 89 LEU A C 1
ATOM 652 O O . LEU A 1 89 ? -10.148 -5.543 22.529 1.00 93.94 89 LEU A O 1
ATOM 656 N N . PHE A 1 90 ? -9.469 -3.426 22.199 1.00 92.06 90 PHE A N 1
ATOM 657 C CA . PHE A 1 90 ? -10.782 -2.940 21.770 1.00 92.06 90 PHE A CA 1
ATOM 658 C C . PHE A 1 90 ? -11.078 -3.203 20.294 1.00 92.06 90 PHE A C 1
ATOM 660 O O . PHE A 1 90 ? -12.219 -3.508 19.953 1.00 92.06 90 PHE A O 1
ATOM 667 N N . LYS A 1 91 ? -10.075 -3.111 19.411 1.00 93.25 91 LYS A N 1
ATOM 668 C CA . LYS A 1 91 ? -10.282 -3.287 17.966 1.00 93.25 91 LYS A CA 1
ATOM 669 C C . LYS A 1 91 ? -9.976 -4.689 17.467 1.00 93.25 91 LYS A C 1
ATOM 671 O O . LYS A 1 91 ? -10.467 -5.053 16.404 1.00 93.25 91 LYS A O 1
ATOM 676 N N . ARG A 1 92 ? -9.182 -5.469 18.208 1.00 95.38 92 ARG A N 1
ATOM 677 C CA . ARG A 1 92 ? -8.700 -6.799 17.797 1.00 95.38 92 ARG A CA 1
ATOM 678 C C . ARG A 1 92 ? -8.104 -6.810 16.375 1.00 95.38 92 ARG A C 1
ATOM 680 O O . ARG A 1 92 ? -8.487 -7.670 15.581 1.00 95.38 92 ARG A O 1
ATOM 687 N N . PRO A 1 93 ? -7.220 -5.857 16.021 1.00 95.44 93 PRO A N 1
ATOM 688 C CA . PRO A 1 93 ? -6.675 -5.791 14.677 1.00 95.44 93 PRO A CA 1
ATOM 689 C C . PRO A 1 93 ? -5.744 -6.979 14.419 1.00 95.44 93 PRO A C 1
ATOM 691 O O . PRO A 1 93 ? -5.105 -7.505 15.335 1.00 95.44 93 PRO A O 1
ATOM 694 N N . ILE A 1 94 ? -5.625 -7.364 13.155 1.00 96.19 94 ILE A N 1
ATOM 695 C CA . ILE A 1 94 ? -4.623 -8.326 12.697 1.00 96.19 94 ILE A CA 1
ATOM 696 C C . ILE A 1 94 ? -3.436 -7.521 12.178 1.00 96.19 94 ILE A C 1
ATOM 698 O O . ILE A 1 94 ? -3.546 -6.857 11.153 1.00 96.19 94 ILE A O 1
ATOM 702 N N . ILE A 1 95 ? -2.304 -7.568 12.876 1.00 95.25 95 ILE A N 1
ATOM 703 C CA . ILE A 1 95 ? -1.071 -6.897 12.445 1.00 95.25 95 ILE A CA 1
ATOM 704 C C . ILE A 1 95 ? -0.148 -7.955 11.856 1.00 95.25 95 ILE A C 1
ATOM 706 O O . ILE A 1 95 ? 0.204 -8.923 12.528 1.00 95.25 95 ILE A O 1
ATOM 710 N N . THR A 1 96 ? 0.218 -7.783 10.593 1.00 95.12 96 THR A N 1
ATOM 711 C CA . THR A 1 96 ? 1.005 -8.750 9.829 1.00 95.12 96 THR A CA 1
ATOM 712 C C . THR A 1 96 ? 2.065 -8.046 8.992 1.00 95.12 96 THR A C 1
ATOM 714 O O . THR A 1 96 ? 1.996 -6.838 8.764 1.00 95.12 96 THR A O 1
ATOM 717 N N . GLY A 1 97 ? 3.042 -8.809 8.517 1.00 92.06 97 GLY A N 1
ATOM 718 C CA . GLY A 1 97 ? 4.024 -8.356 7.544 1.00 92.06 97 GLY A CA 1
ATOM 719 C C . GLY A 1 97 ? 4.034 -9.271 6.329 1.00 92.06 97 GLY A C 1
ATOM 720 O O . GLY A 1 97 ? 3.727 -10.457 6.441 1.00 92.06 97 GLY A O 1
ATOM 721 N N . SER A 1 98 ? 4.401 -8.729 5.173 1.00 89.19 98 SER A N 1
ATOM 722 C CA . SER A 1 98 ? 4.655 -9.539 3.984 1.00 89.19 98 SER A CA 1
ATOM 723 C C . SER A 1 98 ? 5.899 -9.046 3.261 1.00 89.19 98 SER A C 1
ATOM 725 O O . SER A 1 98 ? 6.110 -7.847 3.083 1.00 89.19 98 SER A O 1
ATOM 727 N N . LEU A 1 99 ? 6.740 -9.993 2.860 1.00 83.38 99 LEU A N 1
ATOM 728 C CA . LEU A 1 99 ? 7.933 -9.740 2.075 1.00 83.38 99 LEU A CA 1
ATOM 729 C C . LEU A 1 99 ? 7.891 -10.667 0.870 1.00 83.38 99 LEU A C 1
ATOM 731 O O . LEU A 1 99 ? 7.922 -11.884 1.043 1.00 83.38 99 LEU A O 1
ATOM 735 N N . ILE A 1 100 ? 7.878 -10.078 -0.329 1.00 84.50 100 ILE A N 1
ATOM 736 C CA . ILE A 1 100 ? 7.827 -10.781 -1.618 1.00 84.50 100 ILE A CA 1
ATOM 737 C C . ILE A 1 1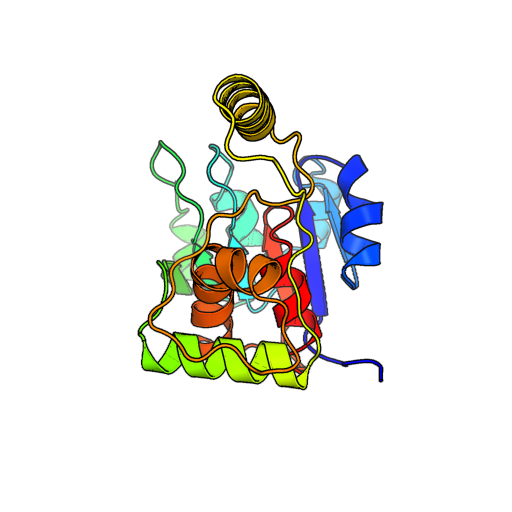00 ? 6.695 -11.832 -1.683 1.00 84.50 100 ILE A C 1
ATOM 739 O O . ILE A 1 100 ? 5.706 -11.731 -0.966 1.00 84.50 100 ILE A O 1
ATOM 743 N N . GLY A 1 101 ? 6.792 -12.799 -2.595 1.00 77.44 101 GLY A N 1
ATOM 744 C CA . GLY A 1 101 ? 5.841 -13.902 -2.732 1.00 77.44 101 GLY A CA 1
ATOM 745 C C . GLY A 1 101 ? 6.508 -15.118 -3.369 1.00 77.44 101 GLY A C 1
ATOM 746 O O . GLY A 1 101 ? 7.606 -15.025 -3.929 1.00 77.44 101 GLY A O 1
ATOM 747 N N . GLY A 1 102 ? 5.869 -16.281 -3.255 1.00 76.44 102 GLY A N 1
ATOM 748 C CA . GLY A 1 102 ? 6.403 -17.527 -3.816 1.00 76.44 102 GLY A CA 1
ATOM 749 C C . GLY A 1 102 ? 6.334 -17.554 -5.347 1.00 76.44 102 GLY A C 1
ATOM 750 O O . GLY A 1 102 ? 5.490 -16.900 -5.944 1.00 76.44 102 GLY A O 1
ATOM 751 N N . MET A 1 103 ? 7.151 -18.375 -6.017 1.00 76.00 103 MET A N 1
ATOM 752 C CA . MET A 1 103 ? 7.204 -18.418 -7.495 1.00 76.00 103 MET A CA 1
ATOM 753 C C . MET A 1 103 ? 5.847 -18.669 -8.169 1.00 76.00 103 MET A C 1
ATOM 755 O O . MET A 1 103 ? 5.540 -18.057 -9.190 1.00 76.00 103 MET A O 1
ATOM 759 N N . LYS A 1 104 ? 5.020 -19.549 -7.591 1.00 76.56 104 LYS A N 1
ATOM 760 C CA . LYS A 1 104 ? 3.661 -19.806 -8.086 1.00 76.56 104 LYS A CA 1
ATOM 761 C C . LYS A 1 104 ? 2.793 -18.547 -7.997 1.00 76.56 104 LYS A C 1
ATOM 763 O O . LYS A 1 104 ? 2.117 -18.193 -8.952 1.00 76.56 104 LYS A O 1
ATOM 768 N N . GLU A 1 105 ? 2.854 -17.857 -6.865 1.00 80.25 105 GLU A N 1
ATOM 769 C CA . GLU A 1 105 ? 2.114 -16.621 -6.619 1.00 80.25 105 GLU A CA 1
ATOM 770 C C . GLU A 1 105 ? 2.594 -15.481 -7.522 1.00 80.25 105 GLU A C 1
ATOM 772 O O . GLU A 1 105 ? 1.777 -14.746 -8.066 1.00 80.25 105 GLU A O 1
ATOM 777 N N . THR A 1 106 ? 3.902 -15.391 -7.758 1.00 82.56 106 THR A N 1
ATOM 778 C CA . THR A 1 106 ? 4.499 -14.454 -8.711 1.00 82.56 106 THR A CA 1
ATOM 779 C C . THR A 1 106 ? 3.999 -14.689 -10.131 1.00 82.56 106 THR A C 1
ATOM 781 O O . THR A 1 106 ? 3.688 -13.726 -10.828 1.00 82.56 106 THR A O 1
ATOM 784 N N . GLN A 1 107 ? 3.878 -15.946 -10.570 1.00 78.25 107 GLN A N 1
ATOM 785 C CA . GLN A 1 107 ? 3.319 -16.241 -11.890 1.00 78.25 107 GLN A CA 1
ATOM 786 C C . GLN A 1 107 ? 1.843 -15.838 -11.972 1.00 78.25 107 GLN A C 1
ATOM 788 O O . GLN A 1 107 ? 1.447 -15.187 -12.931 1.00 78.25 107 GLN A O 1
ATOM 793 N N . GLU A 1 108 ? 1.049 -16.142 -10.945 1.00 85.25 108 GLU A N 1
ATOM 794 C CA . GLU A 1 108 ? -0.361 -15.741 -10.896 1.00 85.25 108 GLU A CA 1
ATOM 795 C C . GLU A 1 108 ? -0.534 -14.213 -10.893 1.00 85.25 108 GLU A C 1
ATOM 797 O O . GLU A 1 108 ? -1.419 -13.694 -11.573 1.00 85.25 108 GLU A O 1
ATOM 802 N N . MET A 1 109 ? 0.346 -13.481 -10.199 1.00 89.38 109 MET A N 1
ATOM 803 C CA . MET A 1 109 ? 0.402 -12.020 -10.267 1.00 89.38 109 MET A CA 1
ATOM 804 C C . MET A 1 109 ? 0.713 -11.545 -11.690 1.00 89.38 109 MET A C 1
ATOM 806 O O . MET A 1 109 ? 0.034 -10.652 -12.185 1.00 89.38 109 MET A O 1
ATOM 810 N N . LEU A 1 110 ? 1.719 -12.114 -12.362 1.00 83.75 110 LEU A N 1
ATOM 811 C CA . LEU A 1 110 ? 2.057 -11.724 -13.735 1.00 83.75 110 LEU A CA 1
ATOM 812 C C . LEU A 1 110 ? 0.900 -11.993 -14.701 1.00 83.75 110 LEU A C 1
ATOM 814 O O . LEU A 1 110 ? 0.593 -11.137 -15.529 1.00 83.75 110 LEU A O 1
ATOM 818 N N . ASP A 1 111 ? 0.236 -13.139 -14.570 1.00 85.56 111 ASP A N 1
ATOM 819 C CA . ASP A 1 111 ? -0.923 -13.498 -15.387 1.00 85.56 111 ASP A CA 1
ATOM 820 C C . ASP A 1 111 ? -2.093 -12.532 -15.130 1.00 85.56 111 ASP A C 1
ATOM 822 O O . ASP A 1 111 ? -2.747 -12.075 -16.071 1.00 85.56 111 ASP A O 1
ATOM 826 N N . PHE A 1 112 ? -2.317 -12.153 -13.866 1.00 86.69 112 PHE A N 1
ATOM 827 C CA . PHE A 1 112 ? -3.289 -11.129 -13.484 1.00 86.69 112 PHE A CA 1
ATOM 828 C C . PHE A 1 112 ? -2.941 -9.765 -14.093 1.00 86.69 112 PHE A C 1
ATOM 830 O O . PHE A 1 112 ? -3.791 -9.140 -14.727 1.00 86.69 112 PHE A O 1
ATOM 837 N N . CYS A 1 113 ? -1.684 -9.327 -13.984 1.00 86.56 113 CYS A N 1
ATOM 838 C CA . CYS A 1 113 ? -1.211 -8.090 -14.602 1.00 86.56 113 CYS A CA 1
ATOM 839 C C . CYS A 1 113 ? -1.424 -8.098 -16.117 1.00 86.56 113 CYS A C 1
ATOM 841 O O . CYS A 1 113 ? -1.926 -7.120 -16.665 1.00 86.56 113 CYS A O 1
ATOM 843 N N . GLY A 1 114 ? -1.102 -9.209 -16.785 1.00 81.88 114 GLY A N 1
ATOM 844 C CA . GLY A 1 114 ? -1.322 -9.377 -18.218 1.00 81.88 114 GLY A CA 1
ATOM 845 C C . GLY A 1 114 ? -2.802 -9.296 -18.593 1.00 81.88 114 GLY A C 1
ATOM 846 O O . GLY A 1 114 ? -3.151 -8.614 -19.550 1.00 81.88 114 GLY A O 1
ATOM 847 N N . LYS A 1 115 ? -3.695 -9.938 -17.835 1.00 86.44 115 LYS A N 1
ATOM 848 C CA . LYS A 1 115 ? -5.142 -9.923 -18.109 1.00 86.44 115 LYS A CA 1
ATOM 849 C C . LYS A 1 115 ? -5.785 -8.548 -17.896 1.00 86.44 115 LYS A C 1
ATOM 851 O O . LYS A 1 115 ? -6.728 -8.207 -18.605 1.00 86.44 115 LYS A O 1
ATOM 856 N N . HIS A 1 116 ? -5.307 -7.797 -16.909 1.00 85.12 116 HIS A N 1
ATOM 857 C CA . HIS A 1 116 ? -5.886 -6.516 -16.493 1.00 85.12 116 HIS A CA 1
ATOM 858 C C . HIS A 1 116 ? -5.092 -5.298 -16.985 1.00 85.12 116 HIS A C 1
ATOM 860 O O . HIS A 1 116 ? -5.384 -4.180 -16.569 1.00 85.12 116 HIS A O 1
ATOM 866 N N . GLU A 1 117 ? -4.098 -5.511 -17.853 1.00 85.62 117 GLU A N 1
ATOM 867 C CA . GLU A 1 117 ? -3.225 -4.467 -18.410 1.00 85.62 117 GLU A CA 1
ATOM 868 C C . GLU A 1 117 ? -2.546 -3.611 -17.322 1.00 85.62 117 GLU A C 1
ATOM 870 O O . GLU A 1 117 ? -2.307 -2.414 -17.482 1.00 85.62 117 GLU A O 1
ATOM 875 N N . ILE A 1 118 ? -2.217 -4.235 -16.186 1.00 83.94 118 ILE A N 1
ATOM 876 C CA . ILE A 1 118 ? -1.562 -3.562 -15.064 1.00 83.94 118 ILE A CA 1
ATOM 877 C C . ILE A 1 118 ? -0.060 -3.546 -15.308 1.00 83.94 118 ILE A C 1
ATOM 879 O O . ILE A 1 118 ? 0.604 -4.583 -15.320 1.00 83.94 118 ILE A O 1
ATOM 883 N N . THR A 1 119 ? 0.485 -2.342 -15.435 1.00 81.88 119 THR A N 1
ATOM 884 C CA . THR A 1 119 ? 1.916 -2.111 -15.620 1.00 81.88 119 THR A CA 1
ATOM 885 C C . THR A 1 119 ? 2.453 -1.106 -14.604 1.00 81.88 119 THR A C 1
ATOM 887 O O . THR A 1 119 ? 1.728 -0.260 -14.057 1.00 81.88 119 THR A O 1
ATOM 890 N N . CYS A 1 120 ? 3.755 -1.196 -14.337 1.00 76.62 120 CYS A N 1
ATOM 891 C CA . CYS A 1 120 ? 4.467 -0.148 -13.621 1.00 76.62 120 CYS A CA 1
ATOM 892 C C . CYS A 1 120 ? 4.758 1.022 -14.561 1.00 76.62 120 CYS A C 1
ATOM 894 O O . CYS A 1 120 ? 5.161 0.817 -15.704 1.00 76.62 120 CYS A O 1
ATOM 896 N N . GLU A 1 121 ? 4.630 2.245 -14.052 1.00 73.75 121 GLU A N 1
ATOM 897 C CA . GLU A 1 121 ? 5.237 3.402 -14.710 1.00 73.75 121 GLU A CA 1
ATOM 898 C C . GLU A 1 121 ? 6.737 3.393 -14.417 1.00 73.75 121 GLU A C 1
ATOM 900 O O . GLU A 1 121 ? 7.165 3.300 -13.258 1.00 73.75 121 GLU A O 1
ATOM 905 N N . ILE A 1 122 ? 7.522 3.420 -15.489 1.00 74.19 122 ILE A N 1
ATOM 906 C CA . ILE A 1 122 ? 8.971 3.261 -15.455 1.00 74.19 122 ILE A CA 1
ATOM 907 C C . ILE A 1 122 ? 9.643 4.469 -16.099 1.00 74.19 122 ILE A C 1
ATOM 909 O O . ILE A 1 122 ? 9.200 4.966 -17.134 1.00 74.19 122 ILE A O 1
ATOM 913 N N . GLU A 1 123 ? 10.759 4.887 -15.513 1.00 70.56 123 GLU A N 1
ATOM 914 C CA . GLU A 1 123 ? 11.719 5.761 -16.177 1.00 70.56 123 GLU A CA 1
ATOM 915 C C . GLU A 1 123 ? 12.847 4.869 -16.694 1.00 70.56 123 GLU A C 1
ATOM 917 O O . GLU A 1 123 ? 13.521 4.182 -15.923 1.00 70.56 123 GLU A O 1
ATOM 922 N N . LYS A 1 124 ? 13.033 4.831 -18.015 1.00 69.31 124 LYS A N 1
ATOM 923 C CA . LYS A 1 124 ? 14.145 4.090 -18.612 1.00 69.31 124 LYS A CA 1
ATOM 924 C C . LYS A 1 124 ? 15.421 4.902 -18.452 1.00 69.31 124 LYS A C 1
ATOM 926 O O . LYS A 1 124 ? 15.453 6.072 -18.820 1.00 69.31 124 LYS A O 1
ATOM 931 N N . ILE A 1 125 ? 16.459 4.254 -17.943 1.00 67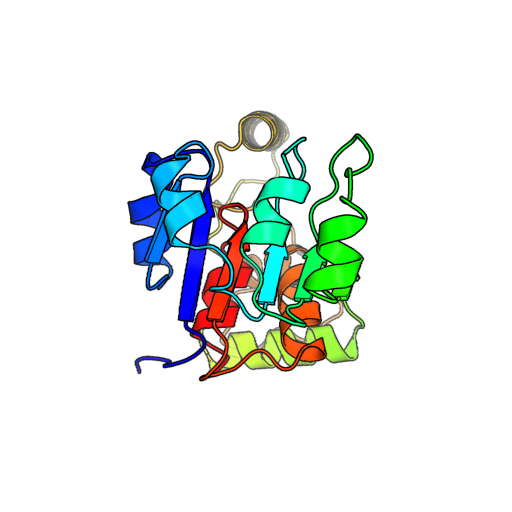.31 125 ILE A N 1
ATOM 932 C CA . ILE A 1 125 ? 17.822 4.782 -17.927 1.00 67.31 125 ILE A CA 1
ATOM 933 C C . ILE A 1 125 ? 18.718 3.848 -18.719 1.00 67.31 125 ILE A C 1
ATOM 935 O O . ILE A 1 125 ? 18.481 2.639 -18.771 1.00 67.31 125 ILE A O 1
ATOM 939 N N . GLU A 1 126 ? 19.752 4.410 -19.324 1.00 67.12 126 GLU A N 1
ATOM 940 C CA . GLU A 1 126 ? 20.832 3.620 -19.884 1.00 67.12 126 GLU A CA 1
ATOM 941 C C . GLU A 1 126 ? 21.719 3.110 -18.747 1.00 67.12 126 GLU A C 1
ATOM 943 O O . GLU A 1 126 ? 21.900 3.765 -17.717 1.00 67.12 126 GLU A O 1
ATOM 948 N N . ALA A 1 127 ? 22.291 1.920 -18.923 1.00 62.69 127 ALA A N 1
ATOM 949 C CA . ALA A 1 127 ? 23.170 1.300 -17.936 1.00 62.69 127 ALA A CA 1
ATOM 950 C C . ALA A 1 127 ? 24.586 1.913 -17.956 1.00 62.69 127 ALA A C 1
ATOM 952 O O . ALA A 1 127 ? 25.579 1.186 -17.987 1.00 62.69 127 ALA A O 1
ATOM 953 N N . ILE A 1 128 ? 24.674 3.247 -17.957 1.00 61.06 128 ILE A N 1
ATOM 954 C CA . ILE A 1 128 ? 25.926 4.001 -17.857 1.00 61.06 128 ILE A CA 1
ATOM 955 C C . ILE A 1 128 ? 26.127 4.506 -16.416 1.00 61.06 128 ILE A C 1
ATOM 957 O O . ILE A 1 128 ? 25.153 4.936 -15.787 1.00 61.06 128 ILE A O 1
ATOM 961 N N . PRO A 1 129 ? 27.355 4.445 -15.859 1.00 55.75 129 PRO A N 1
ATOM 962 C CA . PRO A 1 129 ? 27.616 4.759 -14.450 1.00 55.75 129 PRO A CA 1
ATOM 963 C C . PRO A 1 129 ? 27.077 6.122 -13.995 1.00 55.75 129 PRO A C 1
ATOM 965 O O . PRO A 1 129 ? 26.542 6.241 -12.895 1.00 55.75 129 PRO A O 1
ATOM 968 N N . GLU A 1 130 ? 27.158 7.140 -14.850 1.00 67.56 130 GLU A N 1
ATOM 969 C CA . GLU A 1 130 ? 26.695 8.497 -14.561 1.00 67.56 130 GLU A CA 1
ATOM 970 C C . GLU A 1 130 ? 25.175 8.543 -14.363 1.00 67.56 130 GLU A C 1
ATOM 972 O O . GLU A 1 130 ? 24.696 9.099 -13.374 1.00 67.56 130 GLU A O 1
ATOM 977 N N . GLN A 1 131 ? 24.403 7.913 -15.257 1.00 62.56 131 GLN A N 1
ATOM 978 C CA . GLN A 1 131 ? 22.943 7.864 -15.134 1.00 62.56 131 GLN A CA 1
ATOM 979 C C . GLN A 1 131 ? 22.495 6.990 -13.966 1.00 62.56 131 GLN A C 1
ATOM 981 O O . GLN A 1 131 ? 21.515 7.331 -13.308 1.00 62.56 131 GLN A O 1
ATOM 986 N N . ILE A 1 132 ? 23.221 5.910 -13.663 1.00 61.69 132 ILE A N 1
ATOM 987 C CA . ILE A 1 132 ? 22.941 5.058 -12.500 1.00 61.69 132 ILE A CA 1
ATOM 988 C C . ILE A 1 132 ? 23.125 5.844 -11.197 1.00 61.69 132 ILE A C 1
ATOM 990 O O . ILE A 1 132 ? 22.269 5.766 -10.317 1.00 61.69 132 ILE A O 1
ATOM 994 N N . ASN A 1 133 ? 24.192 6.638 -11.077 1.00 64.75 133 ASN A N 1
ATOM 995 C CA . ASN A 1 133 ? 24.436 7.449 -9.882 1.00 64.75 133 ASN A CA 1
ATOM 996 C C . ASN A 1 133 ? 23.386 8.562 -9.729 1.00 64.75 133 ASN A C 1
ATOM 998 O O . ASN A 1 133 ? 22.834 8.740 -8.645 1.00 64.75 133 ASN A O 1
ATOM 1002 N N . VAL A 1 134 ? 23.022 9.244 -10.822 1.00 66.31 134 VAL A N 1
ATOM 1003 C CA . VAL A 1 134 ? 21.941 10.248 -10.813 1.00 66.31 134 VAL A CA 1
ATOM 1004 C C . VAL A 1 134 ? 20.596 9.615 -10.439 1.00 66.31 134 VAL A C 1
ATOM 1006 O O . VAL A 1 134 ? 19.848 10.164 -9.631 1.00 66.31 134 VAL A O 1
ATOM 1009 N N . ALA A 1 135 ? 20.287 8.441 -10.989 1.00 60.41 135 ALA A N 1
ATOM 1010 C CA . ALA A 1 135 ? 19.095 7.667 -10.657 1.00 60.41 135 ALA A CA 1
ATOM 1011 C C . ALA A 1 135 ? 19.068 7.241 -9.178 1.00 60.41 135 ALA A C 1
ATOM 1013 O O . ALA A 1 135 ? 18.022 7.315 -8.523 1.00 60.41 135 ALA A O 1
ATOM 1014 N N . TYR A 1 136 ? 20.214 6.832 -8.632 1.00 55.22 136 TYR A N 1
ATOM 1015 C CA . TYR A 1 136 ? 20.370 6.484 -7.222 1.00 55.22 136 TYR A CA 1
ATOM 1016 C C . TYR A 1 136 ? 20.115 7.694 -6.310 1.00 55.22 136 TYR A C 1
ATOM 1018 O O . TYR A 1 136 ? 19.281 7.614 -5.404 1.00 55.22 136 TYR A O 1
ATOM 1026 N N . ASP A 1 137 ? 20.722 8.846 -6.608 1.00 68.56 137 ASP A N 1
ATOM 1027 C CA . ASP A 1 137 ? 20.521 10.088 -5.853 1.00 68.56 137 ASP A CA 1
ATOM 1028 C C . ASP A 1 137 ? 19.065 10.571 -5.899 1.00 68.56 137 ASP A C 1
ATOM 1030 O O . ASP A 1 137 ? 18.516 11.024 -4.890 1.00 68.56 137 ASP A O 1
ATOM 1034 N N . ARG A 1 138 ? 18.408 10.447 -7.058 1.00 72.81 138 ARG A N 1
ATOM 1035 C CA . ARG A 1 138 ? 16.977 10.749 -7.221 1.00 72.81 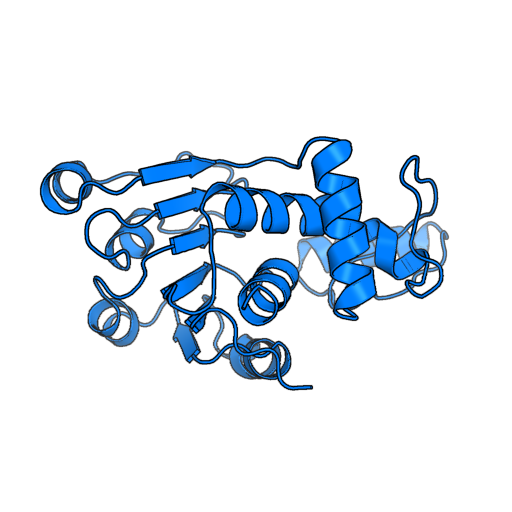138 ARG A CA 1
ATOM 1036 C C . ARG A 1 138 ? 16.097 9.800 -6.408 1.00 72.81 138 ARG A C 1
ATOM 1038 O O . ARG A 1 138 ? 15.154 10.249 -5.758 1.00 72.81 138 ARG A O 1
ATOM 1045 N N . THR A 1 139 ? 16.438 8.512 -6.361 1.00 63.47 139 THR A N 1
ATOM 1046 C CA . THR A 1 139 ? 15.718 7.509 -5.557 1.00 63.47 139 THR A CA 1
ATOM 1047 C C . THR A 1 139 ? 15.783 7.841 -4.067 1.00 63.47 139 THR A C 1
ATOM 1049 O O . THR A 1 139 ? 14.749 7.849 -3.398 1.00 63.47 139 THR A O 1
ATOM 1052 N N . LEU A 1 140 ? 16.966 8.196 -3.551 1.00 60.69 140 LEU A N 1
ATOM 1053 C CA . LEU A 1 140 ? 17.130 8.626 -2.156 1.00 60.69 140 LEU A CA 1
ATOM 1054 C C . LEU A 1 140 ? 16.284 9.865 -1.817 1.00 60.69 140 LEU A C 1
ATOM 1056 O O . LEU A 1 140 ? 15.801 9.998 -0.694 1.00 60.69 140 LEU A O 1
ATOM 1060 N N . LYS A 1 141 ? 16.058 10.750 -2.795 1.00 69.06 141 LYS A N 1
ATOM 1061 C CA . LYS A 1 141 ? 15.234 11.962 -2.656 1.00 69.06 141 LYS A CA 1
ATOM 1062 C C . LYS A 1 141 ? 13.741 11.742 -2.932 1.00 69.06 141 LYS A C 1
ATOM 1064 O O . LYS A 1 141 ? 12.980 12.703 -2.881 1.00 69.06 141 LYS A O 1
ATOM 1069 N N . SER A 1 142 ? 13.301 10.506 -3.191 1.00 63.84 142 SER A N 1
ATOM 1070 C CA . SER A 1 142 ? 11.929 10.190 -3.632 1.00 63.84 142 SER A CA 1
ATOM 1071 C C . SER A 1 142 ? 11.503 10.895 -4.936 1.00 63.84 142 SER A C 1
ATOM 1073 O O . SER A 1 142 ? 10.313 11.118 -5.152 1.00 63.84 142 SER A O 1
ATOM 1075 N N . ASP A 1 143 ? 12.460 11.227 -5.808 1.00 60.69 143 ASP A N 1
ATOM 1076 C CA . ASP A 1 143 ? 12.269 11.931 -7.086 1.00 60.69 143 ASP A CA 1
ATOM 1077 C C . ASP A 1 143 ? 12.316 10.966 -8.287 1.00 60.69 143 ASP A C 1
ATOM 1079 O O . ASP A 1 143 ? 13.133 11.089 -9.198 1.00 60.69 143 ASP A O 1
ATOM 1083 N N . VAL A 1 144 ? 11.467 9.937 -8.271 1.00 54.19 144 VAL A N 1
ATOM 1084 C CA . VAL A 1 144 ? 11.343 8.959 -9.366 1.00 54.19 144 VAL A CA 1
ATOM 1085 C C . VAL A 1 144 ? 9.872 8.624 -9.577 1.00 54.19 144 VAL A C 1
ATOM 1087 O O . VAL A 1 144 ? 9.166 8.327 -8.609 1.00 54.19 144 VAL A O 1
ATOM 1090 N N . LYS A 1 145 ? 9.420 8.602 -10.837 1.00 55.50 145 LYS A N 1
ATOM 1091 C CA . LYS A 1 145 ? 8.089 8.119 -11.230 1.00 55.50 145 LYS A CA 1
ATOM 1092 C C . LYS A 1 145 ? 8.172 6.807 -12.040 1.00 55.50 145 LYS A C 1
ATOM 1094 O O . LYS A 1 145 ? 8.144 6.838 -13.258 1.00 55.50 145 LYS A O 1
ATOM 1099 N N . TYR A 1 146 ? 8.285 5.595 -11.482 1.00 52.03 146 TYR A N 1
ATOM 1100 C CA . TYR A 1 146 ? 8.366 5.162 -10.078 1.00 52.03 146 TYR A CA 1
ATOM 1101 C C . TYR A 1 146 ? 9.436 4.076 -9.819 1.00 52.03 146 TYR A C 1
ATOM 1103 O O . TYR A 1 146 ? 9.579 3.611 -8.683 1.00 52.03 146 TYR A O 1
ATOM 1111 N N . ARG A 1 147 ? 10.168 3.616 -10.848 1.00 57.91 147 ARG A N 1
ATOM 1112 C CA . ARG A 1 147 ? 11.202 2.571 -10.720 1.00 57.91 147 ARG A CA 1
ATOM 1113 C C . ARG A 1 147 ? 12.165 2.547 -11.920 1.00 57.91 147 ARG A C 1
ATOM 1115 O O . ARG A 1 147 ? 11.728 2.795 -13.040 1.00 57.91 147 ARG A O 1
ATOM 1122 N N . PHE A 1 148 ? 13.429 2.176 -11.681 1.00 46.41 148 PHE A N 1
ATOM 1123 C CA . PHE A 1 148 ? 14.446 1.859 -12.705 1.00 46.41 148 PHE A CA 1
ATOM 1124 C C . PHE A 1 148 ? 14.601 0.332 -12.877 1.00 46.41 148 PHE A C 1
ATOM 1126 O O . PHE A 1 148 ? 14.291 -0.418 -11.947 1.00 46.41 148 PHE A O 1
ATOM 1133 N N . VAL A 1 149 ? 15.051 -0.146 -14.049 1.00 43.66 149 VAL A N 1
ATOM 1134 C CA . VAL A 1 149 ? 14.944 -1.568 -14.454 1.00 43.66 149 VAL A CA 1
ATOM 1135 C C . VAL A 1 149 ? 16.196 -2.116 -15.165 1.00 43.66 149 VAL A C 1
ATOM 1137 O O . VAL A 1 149 ? 16.803 -1.416 -15.968 1.00 43.66 149 VAL A O 1
ATOM 1140 N N . ARG A 1 150 ? 16.528 -3.401 -14.918 1.00 41.38 150 ARG A N 1
ATOM 1141 C CA . ARG A 1 150 ? 17.479 -4.248 -15.675 1.00 41.38 150 ARG A CA 1
ATOM 1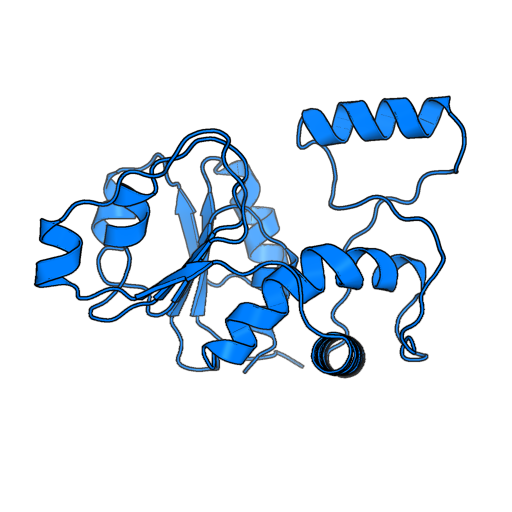142 C C . ARG A 1 150 ? 16.864 -5.637 -15.944 1.00 41.38 150 ARG A C 1
ATOM 1144 O O . ARG A 1 150 ? 16.098 -6.127 -15.118 1.00 41.38 150 ARG A O 1
ATOM 1151 N N . GLU A 1 151 ? 17.205 -6.275 -17.064 1.00 40.09 151 GLU A N 1
ATOM 1152 C CA . GLU A 1 151 ? 16.650 -7.574 -17.491 1.00 40.09 151 GLU A CA 1
ATOM 1153 C C . GLU A 1 151 ? 17.425 -8.783 -16.937 1.00 40.09 151 GLU A C 1
ATOM 1155 O O . GLU A 1 151 ? 18.630 -8.857 -17.144 1.00 40.09 151 GLU A O 1
ATOM 1160 N N . TYR A 1 152 ? 16.727 -9.712 -16.263 1.00 37.62 152 TYR A N 1
ATOM 1161 C CA . TYR A 1 152 ? 16.943 -11.179 -16.226 1.00 37.62 152 TYR A CA 1
ATOM 1162 C C . TYR A 1 152 ? 15.836 -11.811 -15.351 1.00 37.62 152 TYR A C 1
ATOM 1164 O O . TYR A 1 152 ? 15.807 -11.569 -14.144 1.00 37.62 152 TYR A O 1
ATOM 1172 N N . PHE A 1 153 ? 14.924 -12.621 -15.918 1.00 48.84 153 PHE A N 1
ATOM 1173 C CA . PHE A 1 153 ? 13.786 -13.213 -15.179 1.00 48.84 153 PHE A CA 1
ATOM 1174 C C . PHE A 1 153 ? 13.633 -14.724 -15.401 1.00 48.84 153 PHE A C 1
ATOM 1176 O O . PHE A 1 153 ? 13.808 -15.214 -16.511 1.00 48.84 153 PHE A O 1
ATOM 1183 N N . ILE A 1 154 ? 13.263 -15.448 -14.334 1.00 48.25 154 ILE A N 1
ATOM 1184 C CA . ILE A 1 154 ? 12.964 -16.898 -14.333 1.00 48.25 154 ILE A CA 1
ATOM 1185 C C . ILE A 1 154 ? 11.459 -17.169 -14.585 1.00 48.25 154 ILE A C 1
ATOM 1187 O O . ILE A 1 154 ? 11.079 -18.268 -14.983 1.00 48.25 154 ILE A O 1
ATOM 1191 N N . CYS A 1 155 ? 10.588 -16.170 -14.387 1.00 53.59 155 CYS A N 1
ATOM 1192 C CA . CYS A 1 155 ? 9.142 -16.283 -14.628 1.00 53.59 155 CYS A CA 1
ATOM 1193 C C . CYS A 1 155 ? 8.789 -16.053 -16.105 1.00 53.59 155 CYS A C 1
ATOM 1195 O O . CYS A 1 155 ? 9.450 -15.273 -16.794 1.00 53.59 155 CYS A O 1
ATOM 1197 N N . LYS A 1 156 ? 7.708 -16.685 -16.585 1.00 64.56 156 LYS A N 1
ATOM 1198 C CA . LYS A 1 156 ? 7.214 -16.453 -17.948 1.00 64.56 156 LYS A CA 1
ATOM 1199 C C . LYS A 1 156 ? 6.440 -15.141 -17.981 1.00 64.56 156 LYS A C 1
ATOM 1201 O O . LYS A 1 156 ? 5.360 -15.042 -17.403 1.00 64.56 156 LYS A O 1
ATOM 1206 N N . VAL A 1 157 ? 6.994 -14.147 -18.668 1.00 67.88 157 VAL A N 1
ATOM 1207 C CA . VAL A 1 157 ? 6.331 -12.858 -18.881 1.00 67.88 157 VAL A CA 1
ATOM 1208 C C . VAL A 1 157 ? 5.247 -13.021 -19.960 1.00 67.88 157 VAL A C 1
ATOM 1210 O O . VAL A 1 157 ? 5.553 -13.539 -21.041 1.00 67.88 157 VAL A O 1
ATOM 1213 N N . PRO A 1 158 ? 3.985 -12.626 -19.701 1.00 73.44 158 PRO A N 1
ATOM 1214 C CA . PRO A 1 158 ? 2.930 -12.633 -20.712 1.00 73.44 158 PRO A CA 1
ATOM 1215 C C . PRO A 1 158 ? 3.326 -11.823 -21.953 1.00 73.44 158 PRO A C 1
ATOM 1217 O O . PRO A 1 158 ? 3.925 -10.759 -21.836 1.00 73.44 158 PRO A O 1
ATOM 1220 N N . LYS A 1 159 ? 2.963 -12.293 -23.156 1.00 71.44 159 LYS A N 1
ATOM 1221 C CA . LYS A 1 159 ? 3.363 -11.649 -24.430 1.00 71.44 159 LYS A CA 1
ATOM 1222 C C . LYS A 1 159 ? 2.888 -10.199 -24.571 1.00 71.44 159 LYS A C 1
ATOM 1224 O O . LYS A 1 159 ? 3.453 -9.451 -25.358 1.00 71.44 159 LYS A O 1
ATOM 1229 N N . ASN A 1 160 ? 1.830 -9.832 -23.857 1.00 74.31 160 ASN A N 1
ATOM 1230 C CA . ASN A 1 160 ? 1.241 -8.499 -23.864 1.00 74.31 160 ASN A CA 1
ATOM 1231 C C . ASN A 1 160 ? 1.814 -7.570 -22.779 1.00 74.31 160 ASN A C 1
ATOM 1233 O O . ASN A 1 160 ? 1.369 -6.431 -22.678 1.00 74.31 160 ASN A O 1
ATOM 1237 N N . LEU A 1 161 ? 2.786 -8.030 -21.983 1.00 69.62 161 LEU A N 1
ATOM 1238 C CA . LEU A 1 161 ? 3.466 -7.228 -20.973 1.00 69.62 161 LEU A CA 1
ATOM 1239 C C . LEU A 1 161 ? 4.910 -6.947 -21.423 1.00 69.62 161 LEU A C 1
ATOM 1241 O O . LEU A 1 161 ? 5.670 -7.895 -21.637 1.00 69.62 161 LEU A O 1
ATOM 1245 N N . PRO A 1 162 ? 5.321 -5.677 -21.573 1.00 70.19 162 PRO A N 1
ATOM 1246 C CA . PRO A 1 162 ? 6.683 -5.377 -21.984 1.00 70.19 162 PRO A CA 1
ATOM 1247 C C . PRO A 1 162 ? 7.667 -5.728 -20.849 1.00 70.19 162 PRO A C 1
ATOM 1249 O O . PRO A 1 162 ? 7.359 -5.593 -19.662 1.00 70.19 162 PRO A O 1
ATOM 1252 N N . LEU A 1 163 ? 8.838 -6.264 -21.216 1.00 64.81 163 LEU A N 1
ATOM 1253 C CA . LEU A 1 163 ? 9.803 -6.874 -20.282 1.00 64.81 163 LEU A CA 1
ATOM 1254 C C . LEU A 1 163 ? 10.337 -5.888 -19.236 1.00 64.81 163 LEU A C 1
ATOM 1256 O O . LEU A 1 163 ? 10.547 -6.238 -18.074 1.00 64.81 163 LEU A O 1
ATOM 1260 N N . ASP A 1 164 ? 10.509 -4.641 -19.648 1.00 62.66 164 ASP A N 1
ATOM 1261 C CA . ASP A 1 164 ? 10.895 -3.521 -18.800 1.00 62.66 164 ASP A CA 1
ATOM 1262 C C . ASP A 1 164 ? 9.844 -3.216 -17.717 1.00 62.66 164 ASP A C 1
ATOM 1264 O O . ASP A 1 164 ? 10.193 -2.970 -16.567 1.00 62.66 164 ASP A O 1
ATOM 1268 N N . ALA A 1 165 ? 8.554 -3.313 -18.028 1.00 69.19 165 ALA A N 1
ATOM 1269 C CA . ALA A 1 165 ? 7.478 -3.164 -17.055 1.00 69.19 165 ALA A CA 1
ATOM 1270 C C . ALA A 1 165 ? 7.312 -4.402 -16.160 1.00 69.19 165 ALA A C 1
ATOM 1272 O O . ALA A 1 165 ? 6.748 -4.287 -15.073 1.00 69.19 165 ALA A O 1
ATOM 1273 N N . ALA A 1 166 ? 7.811 -5.572 -16.572 1.00 66.44 166 ALA A N 1
ATOM 1274 C CA . ALA A 1 166 ? 7.723 -6.808 -15.793 1.00 66.44 166 ALA A CA 1
ATOM 1275 C C . ALA A 1 166 ? 8.713 -6.850 -14.616 1.00 66.44 166 ALA A C 1
ATOM 1277 O O . ALA A 1 166 ? 8.376 -7.323 -13.531 1.00 66.44 166 ALA A O 1
ATOM 1278 N N . ALA A 1 167 ? 9.918 -6.308 -14.789 1.00 70.81 167 ALA A N 1
ATOM 1279 C CA . ALA A 1 167 ? 10.941 -6.260 -13.744 1.00 70.81 167 ALA A CA 1
ATOM 1280 C C . ALA A 1 167 ? 10.488 -5.644 -12.405 1.00 70.81 167 ALA A C 1
ATOM 1282 O O . ALA A 1 167 ? 10.688 -6.265 -11.356 1.00 70.81 167 ALA A O 1
ATOM 1283 N N . PRO A 1 168 ? 9.873 -4.444 -12.384 1.00 73.31 168 PRO A N 1
ATOM 1284 C CA . PRO A 1 168 ? 9.428 -3.827 -11.142 1.00 73.31 168 PRO A CA 1
ATOM 1285 C C . PRO A 1 168 ? 8.294 -4.611 -10.465 1.00 73.31 168 PRO A C 1
ATOM 1287 O O . PRO A 1 168 ? 8.174 -4.552 -9.236 1.00 73.31 168 PRO A O 1
ATOM 1290 N N . LEU A 1 169 ? 7.517 -5.393 -11.228 1.00 76.75 169 LEU A N 1
ATOM 1291 C CA . LEU A 1 169 ? 6.467 -6.252 -10.681 1.00 76.75 169 LEU A CA 1
ATOM 1292 C C . LEU A 1 169 ? 7.036 -7.399 -9.845 1.00 76.75 169 LEU A C 1
ATOM 1294 O O . LEU A 1 169 ? 6.445 -7.767 -8.841 1.00 76.75 169 LEU A O 1
ATOM 1298 N N . LEU A 1 170 ? 8.205 -7.932 -10.192 1.00 75.50 170 LEU A N 1
ATOM 1299 C CA . LEU A 1 170 ? 8.811 -9.056 -9.466 1.00 75.50 170 LEU A CA 1
ATOM 1300 C C . LEU A 1 170 ? 9.381 -8.678 -8.095 1.00 75.50 170 LEU A C 1
ATOM 1302 O O . LEU A 1 170 ? 9.757 -9.553 -7.322 1.00 75.50 170 LEU A O 1
ATOM 1306 N N . CYS A 1 171 ? 9.448 -7.383 -7.793 1.00 78.50 171 CYS A N 1
ATOM 1307 C CA . CYS A 1 171 ? 9.806 -6.885 -6.475 1.00 78.50 171 CYS A CA 1
ATOM 1308 C C . CYS A 1 171 ? 8.608 -6.160 -5.849 1.00 78.50 171 CYS A C 1
ATOM 1310 O O . CYS A 1 171 ? 7.822 -6.770 -5.135 1.00 78.50 171 CYS A O 1
ATOM 1312 N N . ALA A 1 172 ? 8.403 -4.877 -6.153 1.00 76.38 172 ALA A N 1
ATOM 1313 C CA . ALA A 1 172 ? 7.337 -4.093 -5.527 1.00 76.38 172 ALA A CA 1
ATOM 1314 C C . ALA A 1 172 ? 5.924 -4.568 -5.907 1.00 76.38 172 ALA A C 1
ATOM 1316 O O . ALA A 1 172 ? 4.995 -4.407 -5.115 1.00 76.38 172 ALA A O 1
ATOM 1317 N N . GLY A 1 173 ? 5.757 -5.158 -7.095 1.00 81.75 173 GLY A N 1
ATOM 1318 C CA . GLY A 1 173 ? 4.484 -5.757 -7.494 1.00 81.75 173 GLY A CA 1
ATOM 1319 C C . GLY A 1 173 ? 4.112 -6.924 -6.586 1.00 81.75 173 GLY A C 1
ATOM 1320 O O . GLY A 1 173 ? 3.124 -6.838 -5.871 1.00 81.75 173 GLY A O 1
ATOM 1321 N N . ILE A 1 174 ? 4.926 -7.974 -6.530 1.00 84.44 174 ILE A N 1
ATOM 1322 C CA . ILE A 1 174 ? 4.598 -9.177 -5.761 1.00 84.44 174 ILE A CA 1
ATOM 1323 C C . ILE A 1 174 ? 4.477 -8.891 -4.262 1.00 84.44 174 ILE A C 1
ATOM 1325 O O . ILE A 1 174 ? 3.549 -9.382 -3.626 1.00 84.44 174 ILE A O 1
ATOM 1329 N N . THR A 1 175 ? 5.329 -8.012 -3.726 1.00 85.12 175 THR A N 1
ATOM 1330 C CA . THR A 1 175 ? 5.262 -7.566 -2.327 1.00 85.12 175 THR A CA 1
ATOM 1331 C C . THR A 1 175 ? 3.929 -6.893 -1.987 1.00 85.12 175 THR A C 1
ATOM 1333 O O . THR A 1 175 ? 3.482 -6.973 -0.850 1.00 85.12 175 THR A O 1
ATOM 1336 N N . THR A 1 176 ? 3.268 -6.245 -2.953 1.00 85.94 176 THR A N 1
ATOM 1337 C CA . THR A 1 176 ? 1.940 -5.644 -2.738 1.00 85.94 176 THR A CA 1
ATOM 1338 C C . THR A 1 176 ? 0.802 -6.582 -3.143 1.00 85.94 176 THR A C 1
ATOM 1340 O O . THR A 1 176 ? -0.209 -6.628 -2.458 1.00 85.94 176 THR A O 1
ATOM 1343 N N . TYR A 1 177 ? 0.958 -7.396 -4.187 1.00 86.62 177 TYR A N 1
ATOM 1344 C CA . TYR A 1 177 ? -0.055 -8.359 -4.627 1.00 86.62 177 TYR A CA 1
ATOM 1345 C C . TYR A 1 177 ? -0.296 -9.479 -3.607 1.00 86.62 177 TYR A C 1
ATOM 1347 O O . TYR A 1 177 ? -1.444 -9.837 -3.342 1.00 86.62 177 TYR A O 1
ATOM 1355 N N . SER A 1 178 ? 0.779 -10.024 -3.031 1.00 84.88 178 SER A N 1
ATOM 1356 C CA . SER A 1 178 ? 0.713 -11.161 -2.113 1.00 84.88 178 SER A CA 1
ATOM 1357 C C . SER A 1 178 ? -0.196 -10.920 -0.902 1.00 84.88 178 SER A C 1
ATOM 1359 O O . SER A 1 178 ? -1.144 -11.687 -0.715 1.00 84.88 178 SER A O 1
ATOM 1361 N N . PRO A 1 179 ? -0.023 -9.842 -0.111 1.00 86.19 179 PRO A N 1
ATOM 1362 C CA . PRO A 1 179 ? -0.894 -9.608 1.037 1.00 86.19 179 PRO A CA 1
ATOM 1363 C C . PRO A 1 179 ? -2.346 -9.331 0.632 1.00 86.19 179 PRO A C 1
ATOM 1365 O O . PRO A 1 179 ? -3.262 -9.793 1.308 1.00 86.19 179 PRO A O 1
ATOM 1368 N N . LEU A 1 180 ? -2.580 -8.648 -0.493 1.00 87.06 180 LEU A N 1
ATOM 1369 C CA . LEU A 1 180 ? -3.934 -8.401 -0.993 1.00 87.06 180 LEU A CA 1
ATOM 1370 C C . LEU A 1 180 ? -4.650 -9.724 -1.309 1.00 87.06 180 LEU A C 1
ATOM 1372 O O . LEU A 1 180 ? -5.796 -9.929 -0.909 1.00 87.06 180 LEU A O 1
ATOM 1376 N N . ARG A 1 181 ? -3.945 -10.649 -1.969 1.00 86.88 181 ARG A N 1
ATOM 1377 C CA . ARG A 1 181 ? -4.444 -11.994 -2.260 1.00 86.88 181 ARG A CA 1
ATOM 1378 C C . ARG A 1 181 ? -4.677 -12.804 -0.983 1.00 86.88 181 ARG A C 1
ATOM 1380 O O . ARG A 1 181 ? -5.737 -13.403 -0.834 1.00 86.88 181 ARG A O 1
ATOM 1387 N N . GLN A 1 182 ? -3.700 -12.850 -0.078 1.00 86.25 182 GLN A N 1
ATOM 1388 C CA . GLN A 1 182 ? -3.761 -13.651 1.152 1.00 86.25 182 GLN A CA 1
ATOM 1389 C C . GLN A 1 182 ? -4.903 -13.216 2.078 1.00 86.25 182 GLN A C 1
ATOM 1391 O O . GLN A 1 182 ? -5.520 -14.054 2.734 1.00 86.25 182 GLN A O 1
ATOM 1396 N N . HIS A 1 183 ? -5.212 -11.918 2.094 1.00 86.38 183 HIS A N 1
ATOM 1397 C CA . HIS A 1 183 ? -6.298 -11.345 2.886 1.00 86.38 183 HIS A CA 1
ATOM 1398 C C . HIS A 1 183 ? -7.619 -11.194 2.117 1.00 86.38 183 HIS A C 1
ATOM 1400 O O . HIS A 1 183 ? -8.557 -10.602 2.644 1.00 86.38 183 HIS A O 1
ATOM 1406 N N . ASN A 1 184 ? -7.727 -11.771 0.913 1.00 85.75 184 ASN A N 1
ATOM 1407 C CA . ASN A 1 184 ? -8.938 -11.764 0.086 1.00 85.75 184 ASN A CA 1
ATOM 1408 C C . ASN A 1 184 ? -9.513 -10.353 -0.152 1.00 85.75 184 ASN A C 1
ATOM 1410 O O . ASN A 1 184 ? -10.730 -10.157 -0.113 1.00 85.75 184 ASN A O 1
ATOM 1414 N N . VAL A 1 185 ? -8.644 -9.366 -0.389 1.00 85.81 185 VAL A N 1
ATOM 1415 C CA . VAL A 1 185 ? -9.065 -8.003 -0.738 1.00 85.81 185 VAL A CA 1
ATOM 1416 C C . VAL A 1 185 ? -9.849 -8.040 -2.051 1.00 85.81 185 VAL A C 1
ATOM 1418 O O . VAL A 1 185 ? -9.387 -8.608 -3.040 1.00 85.81 185 VAL A O 1
ATOM 1421 N N . GLY A 1 186 ? -11.035 -7.428 -2.068 1.00 82.62 186 GLY A N 1
ATOM 1422 C CA . GLY A 1 186 ? -11.915 -7.434 -3.236 1.00 82.62 186 GLY A CA 1
ATOM 1423 C C . GLY A 1 186 ? -12.934 -6.295 -3.239 1.00 82.62 186 GLY A C 1
ATOM 1424 O O . GLY A 1 186 ? -12.780 -5.288 -2.552 1.00 82.62 186 GLY A O 1
ATOM 1425 N N . LYS A 1 187 ? -14.008 -6.454 -4.020 1.00 79.25 187 LYS A N 1
ATOM 1426 C CA . LYS A 1 187 ? -15.003 -5.406 -4.336 1.00 79.25 187 LYS A CA 1
ATOM 1427 C C . LYS A 1 187 ? -15.608 -4.663 -3.134 1.00 79.25 187 LYS A C 1
ATOM 1429 O O . LYS A 1 187 ? -15.894 -3.475 -3.244 1.00 79.25 187 LYS A O 1
ATOM 1434 N N . ASN A 1 188 ? -15.793 -5.341 -2.003 1.00 82.75 188 ASN A N 1
ATOM 1435 C CA . ASN A 1 188 ? -16.440 -4.773 -0.812 1.00 82.75 188 ASN A CA 1
ATOM 1436 C C . ASN A 1 188 ? -15.447 -4.366 0.285 1.00 82.75 188 ASN A C 1
ATOM 1438 O O . ASN A 1 188 ? -15.869 -4.030 1.383 1.00 82.75 188 ASN A O 1
ATOM 1442 N N . THR A 1 189 ? -14.144 -4.425 0.008 1.00 87.50 189 THR A N 1
ATOM 1443 C CA . THR A 1 189 ? -13.109 -4.089 0.986 1.00 87.50 189 THR A CA 1
ATOM 1444 C C . THR A 1 189 ? -12.824 -2.591 0.953 1.00 87.50 189 THR A C 1
ATOM 1446 O O . THR A 1 189 ? -12.560 -2.027 -0.114 1.00 87.50 189 THR A O 1
ATOM 1449 N N . TYR A 1 190 ? -12.826 -1.947 2.118 1.00 91.56 190 TYR A N 1
ATOM 1450 C CA . TYR A 1 190 ? -12.311 -0.592 2.291 1.00 91.56 190 TYR A CA 1
ATOM 1451 C C . TYR A 1 190 ? -10.817 -0.662 2.578 1.00 91.56 190 TYR A C 1
ATOM 1453 O O . TYR A 1 190 ? -10.386 -1.127 3.636 1.00 91.56 190 TYR A O 1
ATOM 1461 N N . MET A 1 191 ? -10.024 -0.231 1.600 1.00 92.38 191 MET A N 1
ATOM 1462 C CA . MET A 1 191 ? -8.581 -0.411 1.594 1.00 92.38 191 MET A CA 1
ATOM 1463 C C . MET A 1 191 ? -7.857 0.924 1.761 1.00 92.38 191 MET A C 1
ATOM 1465 O O . MET A 1 191 ? -8.014 1.825 0.940 1.00 92.38 191 MET A O 1
ATOM 1469 N N . GLY A 1 192 ? -7.010 1.031 2.782 1.00 92.81 192 GLY A N 1
ATOM 1470 C CA . GLY A 1 192 ? -6.052 2.124 2.929 1.00 92.81 192 GLY A CA 1
ATOM 1471 C C . GLY A 1 192 ? -4.686 1.749 2.351 1.00 92.81 192 GLY A C 1
ATOM 1472 O O . GLY A 1 192 ? -4.178 0.657 2.599 1.00 92.81 192 GLY A O 1
ATOM 1473 N N . VAL A 1 193 ? -4.063 2.653 1.600 1.00 92.38 193 VAL A N 1
ATOM 1474 C CA . VAL A 1 193 ? -2.666 2.531 1.154 1.00 92.38 193 VAL A CA 1
ATOM 1475 C C . VAL A 1 193 ? -1.863 3.642 1.806 1.00 92.38 193 VAL A C 1
ATOM 1477 O O . VAL A 1 193 ? -2.105 4.808 1.512 1.00 92.38 193 VAL A O 1
ATOM 1480 N N . ILE A 1 194 ? -0.913 3.305 2.679 1.00 89.25 194 ILE A N 1
ATOM 1481 C CA . ILE A 1 194 ? -0.040 4.301 3.313 1.00 89.25 194 ILE A CA 1
ATOM 1482 C C . ILE A 1 194 ? 1.220 4.457 2.466 1.00 89.25 194 ILE A C 1
ATOM 1484 O O . ILE A 1 194 ? 1.904 3.481 2.139 1.00 89.25 194 ILE A O 1
ATOM 1488 N N . GLY A 1 195 ? 1.522 5.702 2.101 1.00 82.00 195 GLY A N 1
ATOM 1489 C CA . GLY A 1 195 ? 2.459 6.012 1.026 1.00 82.00 195 GLY A CA 1
ATOM 1490 C C . GLY A 1 195 ? 1.780 5.946 -0.345 1.00 82.00 195 GLY A C 1
ATOM 1491 O O . GLY A 1 195 ? 0.590 5.674 -0.450 1.00 82.00 195 GLY A O 1
ATOM 1492 N N . LEU A 1 196 ? 2.522 6.244 -1.421 1.00 67.94 196 LEU A N 1
ATOM 1493 C CA . LEU A 1 196 ? 1.908 6.270 -2.756 1.00 67.94 196 LEU A CA 1
ATOM 1494 C C . LEU A 1 196 ? 1.691 4.856 -3.309 1.00 67.94 196 LEU A C 1
ATOM 1496 O O . LEU A 1 196 ? 0.690 4.621 -3.974 1.00 67.94 196 LEU A O 1
ATOM 1500 N N . GLY A 1 197 ? 2.600 3.920 -2.998 1.00 71.69 197 GLY A N 1
ATOM 1501 C CA . GLY A 1 197 ? 2.393 2.484 -3.192 1.00 71.69 197 GLY A CA 1
ATOM 1502 C C . GLY A 1 197 ? 1.708 2.116 -4.511 1.00 71.69 197 GLY A C 1
ATOM 1503 O O . GLY A 1 197 ? 0.726 1.386 -4.479 1.00 71.69 197 GLY A O 1
ATOM 1504 N N . HIS A 1 198 ? 2.174 2.636 -5.657 1.00 82.81 198 HIS A N 1
ATOM 1505 C CA . HIS A 1 198 ? 1.423 2.641 -6.934 1.00 82.81 198 HIS A CA 1
ATOM 1506 C C . HIS A 1 198 ? 0.810 1.296 -7.295 1.00 82.81 198 HIS A C 1
ATOM 1508 O O . HIS A 1 198 ? -0.328 1.223 -7.750 1.00 82.81 198 HIS A O 1
ATOM 1514 N N . MET A 1 199 ? 1.574 0.227 -7.073 1.00 86.06 199 MET A N 1
ATOM 1515 C CA . MET A 1 199 ? 1.132 -1.129 -7.357 1.00 86.06 199 MET A CA 1
ATOM 1516 C C . MET A 1 199 ? 0.013 -1.581 -6.426 1.00 86.06 199 MET A C 1
ATOM 1518 O O . MET A 1 199 ? -0.943 -2.173 -6.907 1.00 86.06 199 MET A O 1
ATOM 1522 N N . ALA A 1 200 ? 0.061 -1.232 -5.140 1.00 83.56 200 ALA A N 1
ATOM 1523 C CA . ALA A 1 200 ? -1.026 -1.510 -4.209 1.00 83.56 200 ALA A CA 1
ATOM 1524 C C . ALA A 1 200 ? -2.327 -0.810 -4.628 1.00 83.56 200 ALA A C 1
ATOM 1526 O O . ALA A 1 200 ? -3.386 -1.428 -4.571 1.00 83.56 200 ALA A O 1
ATOM 1527 N N . VAL A 1 201 ? -2.249 0.439 -5.110 1.00 86.12 201 VAL A N 1
ATOM 1528 C CA . VAL A 1 201 ? -3.423 1.160 -5.634 1.00 86.12 201 VAL A CA 1
ATOM 1529 C C . VAL A 1 201 ? -3.959 0.470 -6.888 1.00 86.12 201 VAL A C 1
ATOM 1531 O O . VAL A 1 201 ? -5.133 0.108 -6.925 1.00 86.12 201 VAL A O 1
ATOM 1534 N N . LYS A 1 202 ? -3.097 0.208 -7.884 1.00 86.12 202 LYS A N 1
ATOM 1535 C CA . LYS A 1 202 ? -3.498 -0.455 -9.137 1.00 86.12 202 LYS A CA 1
ATOM 1536 C C . LYS A 1 202 ? -4.094 -1.845 -8.884 1.00 86.12 202 LYS A C 1
ATOM 1538 O O . LYS A 1 202 ? -5.104 -2.190 -9.490 1.00 86.12 202 LYS A O 1
ATOM 1543 N N . PHE A 1 203 ? -3.517 -2.628 -7.971 1.00 86.94 203 PHE A N 1
ATOM 1544 C CA . PHE A 1 203 ? -4.048 -3.939 -7.602 1.00 86.94 203 PHE A CA 1
ATOM 1545 C C . PHE A 1 203 ? -5.364 -3.847 -6.839 1.00 86.94 203 PHE A C 1
ATOM 1547 O O . PHE A 1 203 ? -6.298 -4.547 -7.209 1.00 86.94 203 PHE A O 1
ATOM 1554 N N . GLY A 1 204 ? -5.480 -2.969 -5.838 1.00 82.44 204 GLY A N 1
ATOM 1555 C CA . GLY A 1 204 ? -6.728 -2.795 -5.090 1.00 82.44 204 GLY A CA 1
ATOM 1556 C C . GLY A 1 204 ? -7.897 -2.389 -5.994 1.00 82.44 204 GLY A C 1
ATOM 1557 O O . GLY A 1 204 ? -8.991 -2.937 -5.874 1.00 82.44 204 GLY A O 1
ATOM 1558 N N . VAL A 1 205 ? -7.644 -1.498 -6.960 1.00 84.44 205 V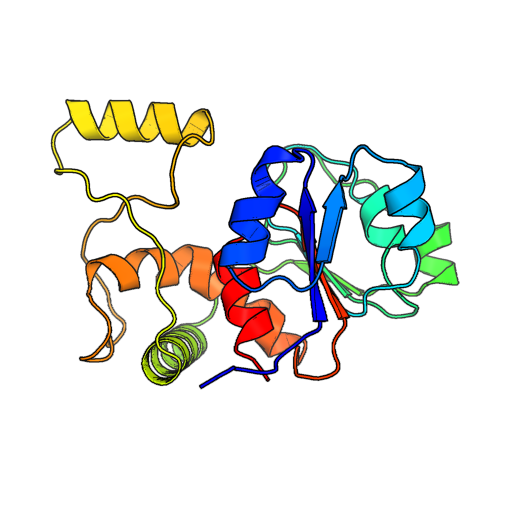AL A N 1
ATOM 1559 C CA . VAL A 1 205 ? -8.635 -1.091 -7.971 1.00 84.44 205 VAL A CA 1
ATOM 1560 C C . VAL A 1 205 ? -8.994 -2.249 -8.910 1.00 84.44 205 VAL A C 1
ATOM 1562 O O . VAL A 1 205 ? -10.160 -2.404 -9.268 1.00 84.44 205 VAL A O 1
ATOM 1565 N N . ALA A 1 206 ? -8.019 -3.075 -9.303 1.00 81.81 206 ALA A N 1
ATOM 1566 C CA . ALA A 1 206 ? -8.220 -4.158 -10.265 1.00 81.81 206 ALA A CA 1
ATOM 1567 C C . ALA A 1 206 ? -8.784 -5.462 -9.674 1.00 81.81 206 ALA A C 1
ATOM 1569 O O . ALA A 1 206 ? -9.366 -6.253 -10.411 1.00 81.81 206 ALA A O 1
ATOM 1570 N N . MET A 1 207 ? -8.598 -5.721 -8.376 1.00 76.88 207 MET A N 1
ATOM 1571 C CA . MET A 1 207 ? -9.020 -6.958 -7.698 1.00 76.88 207 MET A CA 1
ATOM 1572 C C . MET A 1 207 ? -10.533 -7.048 -7.422 1.00 76.88 207 MET A C 1
ATOM 1574 O O . MET A 1 207 ? -10.972 -7.898 -6.646 1.00 76.88 207 MET A O 1
ATOM 1578 N N . GLY A 1 208 ? -11.365 -6.234 -8.078 1.00 57.53 208 GLY A N 1
ATOM 1579 C CA . GLY A 1 208 ? -12.809 -6.475 -8.105 1.00 57.53 208 GLY A CA 1
ATOM 1580 C C . GLY A 1 208 ? -13.523 -6.034 -9.368 1.00 57.53 208 GLY A C 1
ATOM 1581 O O . GLY A 1 208 ? -13.016 -5.170 -10.121 1.00 57.53 208 GLY A O 1
#